Protein AF-A0A5V4TVE6-F1 (afdb_monomer_lite)

Organism: Salmonella enterica (NCBI:txid28901)

pLDDT: mean 80.83, std 14.03, range [31.81, 95.62]

InterPro domains:
  IPR018579 Restriction endonuclease, type II, LlaJI [PF09563] (21-177)

Secondary structure (DSSP, 8-state):
-HHHHHHHTTSS-TT-SS----EEEEETTEEEEE--TTS-HHHHTTS-HHHHHHHHHHHHHHHHHHHHHHHTS----------TTHHHHHHHHHHHHHHHHH-S--EEEEEEEESSSEE-HHHHHHHSPPBP-SSS-B-SS-EEEEEEEESS-HHHHHHHHHHHHHHHHHGGGSSS-HHHHHHHHTTS----S-HHHHH-

Radius of gyration: 26.4 Å; chains: 1; bounding box: 69×41×76 Å

Sequence (200 aa):
DLRAFLTSKGVIVEDDIFIHFVGLVYFKGKPYIFLPRNSDLNKFQQYSIAEKEKIARELMSSIHMYQQSKKNSIDNRDNGEGFIGEENLTLIISLLDDFNLNGLYKRRSKRKIYNAGKINWKKTIHSFQPYPSDNSPLYLEYEGVSKRTEFDSEISKIHAGIIYDISKDLGWLTYSEPAYYESVLNSIGRSELSEEIQIA

Foldseek 3Di:
DVVVVCCVLVQAPPPDPDGPDAAWDQDPLAIDGDHPPPDDVVVVVVDDPLVVLVVNLVSLVVLLVVVVVVVVPDDPPPDPDDRPPPVVSNVLVVLLVCCVVPNFDKDKDKDKDKPDAAFPVVVQPVPFDFDDDDPDTHRPMTIHIDIDIHCQDLSRQVSLVVNLVSCVRCVSSDPDDSVVSVVRSVVRDHHPDDPVVVVD

Structure (mmCIF, N/CA/C/O backbone):
data_AF-A0A5V4TVE6-F1
#
_entry.id   AF-A0A5V4TVE6-F1
#
loop_
_atom_site.group_PDB
_atom_site.id
_atom_site.type_symbol
_atom_site.label_atom_id
_atom_site.label_alt_id
_atom_site.label_comp_id
_atom_site.label_asym_id
_atom_site.label_entity_id
_atom_site.label_seq_id
_atom_site.pdbx_PDB_ins_code
_atom_site.Cartn_x
_atom_site.Cartn_y
_atom_site.Cartn_z
_atom_site.occupancy
_atom_site.B_iso_or_equiv
_atom_site.auth_seq_id
_atom_site.auth_comp_id
_atom_site.auth_asym_id
_atom_site.auth_atom_id
_atom_site.pdbx_PDB_model_num
ATOM 1 N N . ASP A 1 1 ? -28.994 0.803 14.909 1.00 84.44 1 ASP A N 1
ATOM 2 C CA . ASP A 1 1 ? -28.278 0.658 16.184 1.00 84.44 1 ASP A CA 1
ATOM 3 C C . ASP A 1 1 ? -27.126 -0.327 15.982 1.00 84.44 1 ASP A C 1
ATOM 5 O O . ASP A 1 1 ? -27.282 -1.218 15.153 1.00 84.44 1 ASP A O 1
ATOM 9 N N . LEU A 1 2 ? -25.975 -0.132 16.636 1.00 79.88 2 LEU A N 1
ATOM 10 C CA . LEU A 1 2 ? -24.809 -1.018 16.491 1.00 79.88 2 LEU A CA 1
ATOM 11 C C . LEU A 1 2 ? -25.126 -2.413 17.037 1.00 79.88 2 LEU A C 1
ATOM 13 O O . LEU A 1 2 ? -24.798 -3.400 16.389 1.00 79.88 2 LEU A O 1
ATOM 17 N N . ARG A 1 3 ? -25.832 -2.507 18.172 1.00 82.38 3 ARG A N 1
ATOM 18 C CA . ARG A 1 3 ? -26.232 -3.799 18.748 1.00 82.38 3 ARG A CA 1
ATOM 19 C C . ARG A 1 3 ? -27.121 -4.586 17.790 1.00 82.38 3 ARG A C 1
ATOM 21 O O . ARG A 1 3 ? -26.823 -5.739 17.503 1.00 82.38 3 ARG A O 1
ATOM 28 N N . ALA A 1 4 ? -28.154 -3.950 17.236 1.00 83.56 4 ALA A N 1
ATOM 29 C CA . ALA A 1 4 ? -29.029 -4.582 16.246 1.00 83.56 4 ALA A CA 1
ATOM 30 C C . ALA A 1 4 ? -28.263 -5.068 14.999 1.00 83.56 4 ALA A C 1
ATOM 32 O O . ALA A 1 4 ? -28.561 -6.135 14.473 1.00 83.56 4 ALA A O 1
ATOM 33 N N . PHE A 1 5 ? -27.251 -4.316 14.548 1.00 81.62 5 PHE A N 1
ATOM 34 C CA . PHE A 1 5 ? -26.388 -4.729 13.437 1.00 81.62 5 PHE A CA 1
ATOM 35 C C . PHE A 1 5 ? -25.508 -5.934 13.790 1.00 81.62 5 PHE A C 1
ATOM 37 O O . PHE A 1 5 ? -25.387 -6.860 13.000 1.00 81.62 5 PHE A O 1
ATOM 44 N N . LEU A 1 6 ? -24.908 -5.951 14.980 1.00 78.94 6 LEU A N 1
ATOM 45 C CA . LEU A 1 6 ? -24.093 -7.081 15.433 1.00 78.94 6 LEU A CA 1
ATOM 46 C C . LEU A 1 6 ? -24.941 -8.343 15.651 1.00 78.94 6 LEU A C 1
ATOM 48 O O . LEU A 1 6 ? -24.502 -9.439 15.312 1.00 78.94 6 LEU A O 1
ATOM 52 N N . THR A 1 7 ? -26.170 -8.172 16.140 1.00 80.94 7 THR A N 1
ATOM 53 C CA . THR A 1 7 ? -27.143 -9.259 16.335 1.00 80.94 7 THR A CA 1
ATOM 54 C C . THR A 1 7 ? -27.591 -9.835 14.991 1.00 80.94 7 THR A C 1
ATOM 56 O O . THR A 1 7 ? -27.558 -11.045 14.800 1.00 80.94 7 THR A O 1
ATOM 59 N N . SER A 1 8 ? -27.907 -8.986 14.002 1.00 79.00 8 SER A N 1
ATOM 60 C CA . SER A 1 8 ? -28.281 -9.453 12.656 1.00 79.00 8 SER A CA 1
ATOM 61 C C . SER A 1 8 ? -27.140 -10.142 11.903 1.00 79.00 8 SER A C 1
ATOM 63 O O . SER A 1 8 ? -27.379 -10.852 10.930 1.00 79.00 8 SER A O 1
ATOM 65 N N . LYS A 1 9 ? -25.898 -9.934 12.349 1.00 72.62 9 LYS A N 1
ATOM 66 C CA . LYS A 1 9 ? -24.701 -10.611 11.848 1.00 72.62 9 LYS A CA 1
ATOM 67 C C . LYS A 1 9 ? -24.313 -11.849 12.664 1.00 72.62 9 LYS A C 1
ATOM 69 O O . LYS A 1 9 ? -23.305 -12.461 12.336 1.00 72.62 9 LYS A O 1
ATOM 74 N N . GLY A 1 10 ? -25.072 -12.208 13.703 1.00 71.56 10 GLY A N 1
ATOM 75 C CA . GLY A 1 10 ? -24.797 -13.370 14.556 1.00 71.56 10 GLY A CA 1
ATOM 76 C C . GLY A 1 10 ? -23.568 -13.221 15.460 1.00 71.56 10 GLY A C 1
ATOM 77 O O . GLY A 1 10 ? -23.102 -14.203 16.024 1.00 71.56 10 GLY A O 1
ATOM 78 N N . VAL A 1 11 ? -23.027 -12.005 15.605 1.00 71.31 11 VAL A N 1
ATOM 79 C CA . VAL A 1 11 ? -21.832 -11.727 16.430 1.00 71.31 11 VAL A CA 1
ATOM 80 C C . VAL A 1 11 ? -22.178 -11.689 17.922 1.00 71.31 11 VAL A C 1
ATOM 82 O O . VAL A 1 11 ? -21.325 -11.922 18.777 1.00 71.31 11 VAL A O 1
ATOM 85 N N . ILE A 1 12 ? -23.429 -11.349 18.232 1.00 74.38 12 ILE A N 1
ATOM 86 C CA . ILE A 1 12 ? -23.982 -11.267 19.584 1.00 74.38 12 ILE A CA 1
ATOM 87 C C . ILE A 1 12 ? -25.341 -11.971 19.557 1.00 74.38 12 ILE A C 1
ATOM 89 O O . ILE A 1 12 ? -26.117 -11.748 18.626 1.00 74.38 12 ILE A O 1
ATOM 93 N N . VAL A 1 13 ? -25.632 -12.798 20.560 1.00 74.88 13 VAL A N 1
ATOM 94 C CA . VAL A 1 13 ? -26.957 -13.415 20.748 1.00 74.88 13 VAL A CA 1
ATOM 95 C C . VAL A 1 13 ? -27.904 -12.402 21.409 1.00 74.88 13 VAL A C 1
ATOM 97 O O . VAL A 1 13 ? -27.458 -11.567 22.190 1.00 74.88 13 VAL A O 1
ATOM 100 N N . GLU A 1 14 ? -29.211 -12.435 21.119 1.00 67.31 14 GLU A N 1
ATOM 101 C CA . GLU A 1 14 ? -30.176 -11.451 21.661 1.00 67.31 14 GLU A CA 1
ATOM 102 C C . GLU A 1 14 ? -30.126 -11.326 23.199 1.00 67.31 14 GLU A C 1
ATOM 104 O O . GLU A 1 14 ? -30.188 -10.206 23.722 1.00 67.31 14 GLU A O 1
ATOM 109 N N . ASP A 1 15 ? -29.896 -12.448 23.889 1.00 72.38 15 ASP A N 1
ATOM 110 C CA . ASP A 1 15 ? -29.802 -12.550 25.351 1.00 72.38 15 ASP A CA 1
ATOM 111 C C . ASP A 1 15 ? -28.389 -12.318 25.923 1.00 72.38 15 ASP A C 1
ATOM 113 O O . ASP A 1 15 ? -28.211 -12.290 27.145 1.00 72.38 15 ASP A O 1
ATOM 117 N N . ASP A 1 16 ? -27.369 -12.121 25.080 1.00 68.44 16 ASP A N 1
ATOM 118 C CA . ASP A 1 16 ? -26.010 -11.885 25.563 1.00 68.44 16 ASP A CA 1
ATOM 119 C C . ASP A 1 16 ? -25.867 -10.485 26.167 1.00 68.44 16 ASP A C 1
ATOM 121 O O . ASP A 1 16 ? -26.110 -9.449 25.540 1.00 68.44 16 ASP A O 1
ATOM 125 N N . ILE A 1 17 ? -25.373 -10.459 27.404 1.00 67.38 17 ILE A N 1
ATOM 126 C CA . ILE A 1 17 ? -24.962 -9.231 28.095 1.00 67.38 17 ILE A CA 1
ATOM 127 C C . ILE A 1 17 ? -23.549 -8.817 27.645 1.00 67.38 17 ILE A C 1
ATOM 129 O O . ILE A 1 17 ? -23.202 -7.635 27.677 1.00 67.38 17 ILE A O 1
ATOM 133 N N . PHE A 1 18 ? -22.727 -9.778 27.204 1.00 67.75 18 PHE A N 1
ATOM 134 C CA . PHE A 1 18 ? -21.315 -9.573 26.889 1.00 67.75 18 PHE A CA 1
ATOM 135 C C . PHE A 1 18 ? -20.975 -9.991 25.466 1.00 67.75 18 PHE A C 1
ATOM 137 O O . PHE A 1 18 ? -21.333 -11.066 25.004 1.00 67.75 18 PHE A O 1
ATOM 144 N N . ILE A 1 19 ? -20.171 -9.168 24.802 1.00 71.62 19 ILE A N 1
ATOM 145 C CA . ILE A 1 19 ? -19.643 -9.470 23.476 1.00 71.62 19 ILE A CA 1
ATOM 146 C C . ILE A 1 19 ? -18.528 -10.516 23.624 1.00 71.62 19 ILE A C 1
ATOM 148 O O . ILE A 1 19 ? -17.602 -10.356 24.425 1.00 71.62 19 ILE A O 1
ATOM 152 N N . HIS A 1 20 ? -18.640 -11.619 22.886 1.00 72.62 20 HIS A N 1
ATOM 153 C CA . HIS A 1 20 ? -17.630 -12.686 22.829 1.00 72.62 20 HIS A CA 1
ATOM 154 C C . HIS A 1 20 ? -16.631 -12.508 21.674 1.00 72.62 20 HIS A C 1
ATOM 156 O O . HIS A 1 20 ? -15.614 -13.196 21.617 1.00 72.62 20 HIS A O 1
ATOM 162 N N . PHE A 1 21 ? -16.908 -11.567 20.777 1.00 77.50 21 PHE A N 1
ATOM 163 C CA . PHE A 1 21 ? -16.093 -11.241 19.618 1.00 77.50 21 PHE A CA 1
ATOM 164 C C . PHE A 1 21 ? -14.927 -10.304 19.967 1.00 77.50 21 PHE A C 1
ATOM 166 O O . PHE A 1 21 ? -15.091 -9.342 20.718 1.00 77.50 21 PHE A O 1
ATOM 173 N N . VAL A 1 22 ? -13.765 -10.567 19.368 1.00 80.25 22 VAL A N 1
ATOM 174 C CA . VAL A 1 22 ? -12.570 -9.715 19.417 1.00 80.25 22 VAL A CA 1
ATOM 175 C C . VAL A 1 22 ? -12.164 -9.413 17.980 1.00 80.25 22 VAL A C 1
ATOM 177 O O . VAL A 1 22 ? -11.990 -10.334 17.187 1.00 80.25 22 VAL A O 1
ATOM 180 N N . GLY A 1 23 ? -12.004 -8.137 17.641 1.00 80.38 23 GLY A N 1
ATOM 181 C CA . GLY A 1 23 ? -11.691 -7.722 16.275 1.00 80.38 23 GLY A CA 1
ATOM 182 C C . GLY A 1 23 ? -12.266 -6.359 15.920 1.00 80.38 23 GLY A C 1
ATOM 183 O O . GLY A 1 23 ? -12.552 -5.544 16.798 1.00 80.38 23 GLY A O 1
ATOM 184 N N . LEU A 1 24 ? -12.436 -6.115 14.622 1.00 80.88 24 LEU A N 1
ATOM 185 C CA . LEU A 1 24 ? -12.902 -4.843 14.079 1.00 80.88 24 LEU A CA 1
ATOM 186 C C . LEU A 1 24 ? -14.238 -5.006 13.358 1.00 80.88 24 LEU A C 1
ATOM 188 O O . LEU A 1 24 ? -14.433 -5.935 12.578 1.00 80.88 24 LEU A O 1
ATOM 192 N N . VAL A 1 25 ? -15.140 -4.056 13.585 1.00 80.12 25 VAL A N 1
ATOM 193 C CA . VAL A 1 25 ? -16.411 -3.931 12.872 1.00 80.12 25 VAL A CA 1
ATOM 194 C C . VAL A 1 25 ? -16.515 -2.533 12.293 1.00 80.12 25 VAL A C 1
ATOM 196 O O . VAL A 1 25 ? -16.436 -1.545 13.019 1.00 80.12 25 VAL A O 1
ATOM 199 N N . TYR A 1 26 ? -16.740 -2.441 10.987 1.00 77.19 26 TYR A N 1
ATOM 200 C CA . TYR A 1 26 ? -16.994 -1.169 10.327 1.00 77.19 26 TYR A CA 1
ATOM 201 C C . TYR A 1 26 ? -18.502 -0.919 10.245 1.00 77.19 26 TYR A C 1
ATOM 203 O O . TYR A 1 26 ? -19.238 -1.689 9.627 1.00 77.19 26 TYR A O 1
ATOM 211 N N . PHE A 1 27 ? -18.988 0.142 10.891 1.00 79.19 27 PHE A N 1
ATOM 212 C CA . PHE A 1 27 ? -20.416 0.457 10.941 1.00 79.19 27 PHE A CA 1
ATOM 213 C C . PHE A 1 27 ? -20.651 1.962 10.815 1.00 79.19 27 PHE A C 1
ATOM 215 O O . PHE A 1 27 ? -20.085 2.755 11.562 1.00 79.19 27 PHE A O 1
ATOM 222 N N . LYS A 1 28 ? -21.516 2.364 9.871 1.00 79.75 28 LYS A N 1
ATOM 223 C CA . LYS A 1 28 ? -21.871 3.773 9.602 1.00 79.75 28 LYS A CA 1
ATOM 224 C C . LYS A 1 28 ? -20.656 4.705 9.436 1.00 79.75 28 LYS A C 1
ATOM 226 O O . LYS A 1 28 ? -20.637 5.802 9.992 1.00 79.75 28 LYS A O 1
ATOM 231 N N . GLY A 1 29 ? -19.648 4.261 8.685 1.00 73.75 29 GLY A N 1
ATOM 232 C CA . GLY A 1 29 ? -18.452 5.063 8.409 1.00 73.75 29 GLY A CA 1
ATOM 233 C C . GLY A 1 29 ? -17.488 5.181 9.592 1.00 73.75 29 GLY A C 1
ATOM 234 O O . GLY A 1 29 ? -16.702 6.121 9.647 1.00 73.75 29 GLY A O 1
ATOM 235 N N . LYS A 1 30 ? -17.602 4.300 10.596 1.00 79.75 30 LYS A N 1
ATOM 236 C CA . LYS A 1 30 ? -16.735 4.305 11.777 1.00 79.75 30 LYS A CA 1
ATOM 237 C C . LYS A 1 30 ? -16.230 2.898 12.096 1.00 79.75 30 LYS A C 1
ATOM 239 O O . LYS A 1 30 ? -17.041 1.965 12.131 1.00 79.75 30 LYS A O 1
ATOM 244 N N . PRO A 1 31 ? -14.926 2.737 12.370 1.00 80.00 31 PRO A N 1
ATOM 245 C CA . PRO A 1 31 ? -14.387 1.492 12.888 1.00 80.00 31 PRO A CA 1
ATOM 246 C C . PRO A 1 31 ? -14.691 1.362 14.388 1.00 80.00 31 PRO A C 1
ATOM 248 O O . PRO A 1 31 ? -14.450 2.278 15.174 1.00 80.00 31 PRO A O 1
ATOM 251 N N . TYR A 1 32 ? -15.203 0.203 14.785 1.00 84.31 32 TYR A N 1
ATOM 252 C CA . TYR A 1 32 ? -15.405 -0.212 16.170 1.00 84.31 32 TYR A CA 1
ATOM 253 C C . TYR A 1 32 ? -14.475 -1.377 16.472 1.00 84.31 32 TYR A C 1
ATOM 255 O O . TYR A 1 32 ? -14.464 -2.359 15.732 1.00 84.31 32 TYR A O 1
ATOM 263 N N . ILE A 1 33 ? -13.711 -1.278 17.557 1.00 84.50 33 ILE A N 1
ATOM 264 C CA . ILE A 1 33 ? -12.758 -2.315 17.955 1.00 84.50 33 ILE A CA 1
ATOM 265 C C . ILE A 1 33 ? -13.205 -2.947 19.254 1.00 84.50 33 ILE A C 1
ATOM 267 O O . ILE A 1 33 ? -13.466 -2.259 20.242 1.00 84.50 33 ILE A O 1
ATOM 271 N N . PHE A 1 34 ? -13.244 -4.270 19.240 1.00 85.44 34 PHE A N 1
ATOM 272 C CA . PHE A 1 34 ? -13.581 -5.101 20.376 1.00 85.44 34 PHE A CA 1
ATOM 273 C C . PHE A 1 34 ? -12.304 -5.754 20.880 1.00 85.44 34 PHE A C 1
ATOM 275 O O . PHE A 1 34 ? -11.664 -6.531 20.174 1.00 85.44 34 PHE A O 1
ATOM 282 N N . LEU A 1 35 ? -11.916 -5.375 22.092 1.00 85.94 35 LEU A N 1
ATOM 283 C CA . LEU A 1 35 ? -10.709 -5.852 22.749 1.00 85.94 35 LEU A CA 1
ATOM 284 C C . LEU A 1 35 ? -10.980 -7.172 23.496 1.00 85.94 35 LEU A C 1
ATOM 286 O O . LEU A 1 35 ? -12.127 -7.451 23.855 1.00 85.94 35 LEU A O 1
ATOM 290 N N . PRO A 1 36 ? -9.938 -7.970 23.787 1.00 85.69 36 PRO A N 1
ATOM 291 C CA . PRO A 1 36 ? -10.057 -9.125 24.671 1.00 85.69 36 PRO A CA 1
ATOM 292 C C . PRO A 1 36 ? -10.677 -8.769 26.031 1.00 85.69 36 PRO A C 1
ATOM 294 O O . PRO A 1 36 ? -10.449 -7.693 26.576 1.00 85.69 36 PRO A O 1
ATOM 297 N N . ARG A 1 37 ? -11.413 -9.707 26.638 1.00 80.62 37 ARG A N 1
ATOM 298 C CA . ARG A 1 37 ? -12.155 -9.479 27.900 1.00 80.62 37 ARG A CA 1
ATOM 299 C C . ARG A 1 37 ? -11.315 -8.957 29.061 1.00 80.62 37 ARG A C 1
ATOM 301 O O . ARG A 1 37 ? -11.813 -8.190 29.873 1.00 80.62 37 ARG A O 1
ATOM 308 N N . ASN A 1 38 ? -10.055 -9.375 29.132 1.00 82.88 38 ASN A N 1
ATOM 309 C CA . ASN A 1 38 ? -9.142 -8.975 30.202 1.00 82.88 38 ASN A CA 1
ATOM 310 C C . ASN A 1 38 ? -8.443 -7.632 29.922 1.00 82.88 38 ASN A C 1
ATOM 312 O O . ASN A 1 38 ? -7.501 -7.273 30.627 1.00 82.88 38 ASN A O 1
ATOM 316 N N . SER A 1 39 ? -8.863 -6.890 28.894 1.00 83.56 39 SER A N 1
ATOM 317 C CA . SER A 1 39 ? -8.375 -5.538 28.633 1.00 83.56 39 SER A CA 1
ATOM 318 C C . SER A 1 39 ? -8.914 -4.554 29.676 1.00 83.56 39 SER A C 1
ATOM 320 O O . SER A 1 39 ? -10.115 -4.456 29.914 1.00 83.56 39 SER A O 1
ATOM 322 N N . ASP A 1 40 ? -8.012 -3.797 30.299 1.00 81.31 40 ASP A N 1
ATOM 323 C CA . ASP A 1 40 ? -8.336 -2.868 31.385 1.00 81.31 40 ASP A CA 1
ATOM 324 C C . ASP A 1 40 ? -8.949 -1.560 30.860 1.00 81.31 40 ASP A C 1
ATOM 326 O O . ASP A 1 40 ? -8.250 -0.565 30.658 1.00 81.31 40 ASP A O 1
ATOM 330 N N . LEU A 1 41 ? -10.268 -1.564 30.634 1.00 74.25 41 LEU A N 1
ATOM 331 C CA . LEU A 1 41 ? -11.053 -0.434 30.103 1.00 74.25 41 LEU A CA 1
ATOM 332 C C . LEU A 1 41 ? -10.862 0.883 30.874 1.00 74.25 41 LEU A C 1
ATOM 334 O O . LEU A 1 41 ? -10.948 1.957 30.273 1.00 74.25 41 LEU A O 1
ATOM 338 N N . ASN A 1 42 ? -10.551 0.819 32.171 1.00 78.38 42 ASN A N 1
ATOM 339 C CA . ASN A 1 42 ? -10.344 2.010 32.996 1.00 78.38 42 ASN A CA 1
ATOM 340 C C . ASN A 1 42 ? -9.054 2.748 32.613 1.00 78.38 42 ASN A C 1
ATOM 342 O O . ASN A 1 42 ? -9.010 3.978 32.649 1.00 78.38 42 ASN A O 1
ATOM 346 N N . LYS A 1 43 ? -8.022 2.020 32.168 1.00 79.62 43 LYS A N 1
ATOM 347 C CA . LYS A 1 43 ? -6.801 2.623 31.612 1.00 79.62 43 LYS A CA 1
ATOM 348 C C . LYS A 1 43 ? -7.044 3.235 30.234 1.00 79.62 43 LYS A C 1
ATOM 350 O O . LYS A 1 43 ? -6.525 4.308 29.946 1.00 79.62 43 LYS A O 1
ATOM 355 N N . PHE A 1 44 ? -7.897 2.623 29.409 1.00 77.69 44 PHE A N 1
ATOM 356 C CA . PHE A 1 44 ? -8.185 3.128 28.059 1.00 77.69 44 PHE A CA 1
ATOM 357 C C . PHE A 1 44 ? -8.852 4.502 28.050 1.00 77.69 44 PHE A C 1
ATOM 359 O O . PHE A 1 44 ? -8.638 5.272 27.117 1.00 77.69 44 PHE A O 1
ATOM 366 N N . GLN A 1 45 ? -9.645 4.848 29.065 1.00 78.56 45 GLN A N 1
ATOM 367 C CA . GLN A 1 45 ? -10.241 6.187 29.146 1.00 78.56 45 GLN A CA 1
ATOM 368 C C . GLN A 1 45 ? -9.181 7.287 29.289 1.00 78.56 45 GLN A C 1
ATOM 370 O O . GLN A 1 45 ? -9.389 8.388 28.787 1.00 78.56 45 GLN A O 1
ATOM 375 N N . GLN A 1 46 ? -8.036 6.967 29.894 1.00 84.12 46 GLN A N 1
ATOM 376 C CA . GLN A 1 46 ? -6.924 7.892 30.129 1.00 84.12 46 GLN A CA 1
ATOM 377 C C . GLN A 1 46 ? -5.943 7.964 28.949 1.00 84.12 46 GLN A C 1
ATOM 379 O O . GLN 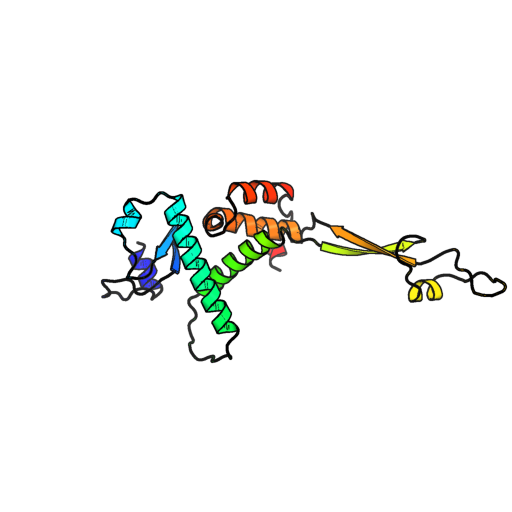A 1 46 ? -5.141 8.890 28.879 1.00 84.12 46 GLN A O 1
ATOM 384 N N . TYR A 1 47 ? -6.011 7.013 28.013 1.00 86.19 47 TYR A N 1
ATOM 385 C CA . TYR A 1 47 ? -5.122 6.962 26.856 1.00 86.19 47 TYR A CA 1
ATOM 386 C C . TYR A 1 47 ? -5.449 8.025 25.809 1.00 86.19 47 TYR A C 1
ATOM 388 O O . TYR A 1 47 ? -6.615 8.274 25.458 1.00 86.19 47 TYR A O 1
ATOM 396 N N . SER A 1 48 ? -4.380 8.589 25.254 1.00 88.00 48 SER A N 1
ATOM 397 C CA . SER A 1 48 ? -4.406 9.408 24.050 1.00 88.00 48 SER A CA 1
ATOM 398 C C . SER A 1 48 ? -4.943 8.617 22.852 1.00 88.00 48 SER A C 1
ATOM 400 O O . SER A 1 48 ? -5.020 7.385 22.860 1.00 88.00 48 SER A O 1
ATOM 402 N N . ILE A 1 49 ? -5.323 9.331 21.790 1.00 85.19 49 ILE A N 1
ATOM 403 C CA . ILE A 1 49 ? -5.790 8.692 20.554 1.00 85.19 49 ILE A CA 1
ATOM 404 C C . ILE A 1 49 ? -4.711 7.778 19.954 1.00 85.19 49 ILE A C 1
ATOM 406 O O . ILE A 1 49 ? -5.001 6.637 19.614 1.00 85.19 49 ILE A O 1
ATOM 410 N N . ALA A 1 50 ? -3.452 8.225 19.949 1.00 84.19 50 ALA A N 1
ATOM 411 C CA . ALA A 1 50 ? -2.329 7.481 19.388 1.00 84.19 50 ALA A CA 1
ATOM 412 C C . ALA A 1 50 ? -2.065 6.159 20.130 1.00 84.19 50 ALA A C 1
ATOM 414 O O . ALA A 1 50 ? -1.736 5.150 19.508 1.00 84.19 50 ALA A O 1
ATOM 415 N N . GLU A 1 51 ? -2.237 6.137 21.454 1.00 87.81 51 GLU A N 1
ATOM 416 C CA . GLU A 1 51 ? -2.112 4.915 22.258 1.00 87.81 51 GLU A CA 1
ATOM 417 C C . GLU A 1 51 ? -3.250 3.931 21.977 1.00 87.81 51 GLU A C 1
ATOM 419 O O . GLU A 1 51 ? -3.010 2.732 21.837 1.00 87.81 51 GLU A O 1
ATOM 424 N N . LYS A 1 52 ? -4.485 4.428 21.837 1.00 87.31 52 LYS A N 1
ATOM 425 C CA . LYS A 1 52 ? -5.643 3.599 21.465 1.00 87.31 52 LYS A CA 1
ATOM 426 C C . LYS A 1 52 ? -5.456 2.976 20.087 1.00 87.31 52 LYS A C 1
ATOM 428 O O . LYS A 1 52 ? -5.664 1.776 19.927 1.00 87.31 52 LYS A O 1
ATOM 433 N N . GLU A 1 53 ? -5.017 3.772 19.117 1.00 87.06 53 GLU A N 1
ATOM 434 C CA . GLU A 1 53 ? -4.691 3.291 17.777 1.00 87.06 53 GLU A CA 1
ATOM 435 C C . GLU A 1 53 ? -3.540 2.285 17.806 1.00 87.06 53 GLU A C 1
ATOM 437 O O . GLU A 1 53 ? -3.609 1.259 17.143 1.00 87.06 53 GLU A O 1
ATOM 442 N N . LYS A 1 54 ? -2.500 2.511 18.615 1.00 87.56 54 LYS A N 1
ATOM 443 C CA . LYS A 1 54 ? -1.401 1.548 18.764 1.00 87.56 54 LYS A CA 1
ATOM 444 C C . LYS A 1 54 ? -1.899 0.189 19.256 1.00 87.56 54 LYS A C 1
ATOM 446 O O . LYS A 1 54 ? -1.553 -0.828 18.664 1.00 87.56 54 LYS A O 1
ATOM 451 N N . ILE A 1 55 ? -2.736 0.167 20.290 1.00 89.00 55 ILE A N 1
ATOM 452 C CA . ILE A 1 55 ? -3.285 -1.084 20.837 1.00 89.00 55 ILE A CA 1
ATOM 453 C C . ILE A 1 55 ? -4.172 -1.784 19.806 1.00 89.00 55 ILE A C 1
ATOM 455 O O . ILE A 1 55 ? -4.111 -3.000 19.637 1.00 89.00 55 ILE A O 1
ATOM 459 N N . ALA A 1 56 ? -4.975 -1.011 19.083 1.00 87.69 56 ALA A N 1
ATOM 460 C CA . ALA A 1 56 ? -5.775 -1.510 17.979 1.00 87.69 56 ALA A CA 1
ATOM 461 C C . ALA A 1 56 ? -4.926 -2.163 16.878 1.00 87.69 56 ALA A C 1
ATOM 463 O O . ALA A 1 56 ? -5.249 -3.264 16.433 1.00 87.69 56 ALA A O 1
ATOM 464 N N . ARG A 1 57 ? -3.823 -1.521 16.474 1.00 86.88 57 ARG A N 1
ATOM 465 C CA . ARG A 1 57 ? -2.864 -2.075 15.507 1.00 86.88 57 ARG A CA 1
ATOM 466 C C . ARG A 1 57 ? -2.266 -3.386 15.987 1.00 86.88 57 ARG A C 1
ATOM 468 O O . ARG A 1 57 ? -2.252 -4.360 15.244 1.00 86.88 57 ARG A O 1
ATOM 475 N N . GLU A 1 58 ? -1.804 -3.425 17.232 1.00 87.69 58 GLU A N 1
ATOM 476 C CA . GLU A 1 58 ? -1.214 -4.626 17.832 1.00 87.69 58 GLU A CA 1
ATOM 477 C C . GLU A 1 58 ? -2.224 -5.780 17.900 1.00 87.69 58 GLU A C 1
ATOM 479 O O . GLU A 1 58 ? -1.884 -6.922 17.578 1.00 87.69 58 GLU A O 1
ATOM 484 N N . LEU A 1 59 ? -3.483 -5.486 18.242 1.00 88.06 59 LEU A N 1
ATOM 485 C CA . LEU A 1 59 ? -4.560 -6.472 18.219 1.00 88.06 59 LEU A CA 1
ATOM 486 C C . LEU A 1 59 ? -4.791 -7.007 16.803 1.00 88.06 59 LEU A C 1
ATOM 488 O O . LEU A 1 59 ? -4.812 -8.221 16.602 1.00 88.06 59 LEU A O 1
ATOM 492 N N . MET A 1 60 ? -4.947 -6.115 15.823 1.00 84.62 60 MET A N 1
ATOM 493 C CA . MET A 1 60 ? -5.211 -6.503 14.439 1.00 84.62 60 MET A CA 1
ATOM 494 C C . MET A 1 60 ? -4.053 -7.289 13.823 1.00 84.62 60 MET A C 1
ATOM 496 O O . MET A 1 60 ? -4.289 -8.301 13.166 1.00 84.62 60 MET A O 1
ATOM 500 N N . SER A 1 61 ? -2.812 -6.885 14.099 1.00 83.44 61 SER A N 1
ATOM 501 C CA . SER A 1 61 ? -1.604 -7.607 13.689 1.00 83.44 61 SER A CA 1
ATOM 502 C C . SER A 1 61 ? -1.550 -9.007 14.306 1.00 83.44 61 SER A C 1
ATOM 504 O O . SER A 1 61 ? -1.281 -9.985 13.610 1.00 83.44 61 SER A O 1
ATOM 506 N N . SER A 1 62 ? -1.904 -9.131 15.590 1.00 85.00 62 SER A N 1
ATOM 507 C CA . SER A 1 62 ? -1.981 -10.430 16.265 1.00 85.00 62 SER A CA 1
ATOM 508 C C . SER A 1 62 ? -3.023 -11.335 15.604 1.00 85.00 62 SER A C 1
ATOM 510 O O . SER A 1 62 ? -2.704 -12.467 15.243 1.00 85.00 62 SER A O 1
ATOM 512 N N . ILE A 1 63 ? -4.246 -10.835 15.384 1.00 81.81 63 ILE A N 1
ATOM 513 C CA . ILE A 1 63 ? -5.318 -11.577 14.696 1.00 81.81 63 ILE A CA 1
ATOM 514 C C . ILE A 1 63 ? -4.844 -12.031 13.310 1.00 81.81 63 ILE A C 1
ATOM 516 O O . ILE A 1 63 ? -4.964 -13.210 12.975 1.00 81.81 63 ILE A O 1
ATOM 520 N N . HIS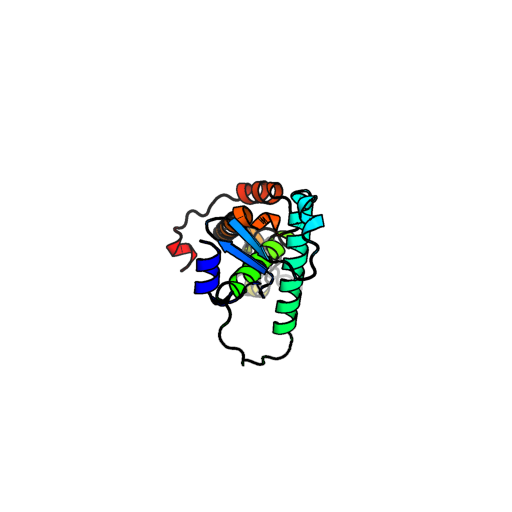 A 1 64 ? -4.247 -11.123 12.536 1.00 79.62 64 HIS A N 1
ATOM 521 C CA . HIS A 1 64 ? -3.721 -11.407 11.205 1.00 79.62 64 HIS A CA 1
ATOM 522 C C . HIS A 1 64 ? -2.654 -12.514 11.224 1.00 79.62 64 HIS A C 1
ATOM 524 O O . HIS A 1 64 ? -2.726 -13.461 10.438 1.00 79.62 64 HIS A O 1
ATOM 530 N N . MET A 1 65 ? -1.706 -12.453 12.163 1.00 81.06 65 MET A N 1
ATOM 531 C CA . MET A 1 65 ? -0.650 -13.456 12.332 1.00 81.06 65 MET A CA 1
ATOM 532 C C . MET A 1 65 ? -1.217 -14.852 12.644 1.00 81.06 65 MET A C 1
ATOM 534 O O . MET A 1 65 ? -0.789 -15.840 12.042 1.00 81.06 65 MET A O 1
ATOM 538 N N . TYR A 1 66 ? -2.201 -14.950 13.546 1.00 77.81 66 TYR A N 1
ATOM 539 C CA . TYR A 1 66 ? -2.843 -16.229 13.886 1.00 77.81 66 TYR A CA 1
ATOM 540 C C . TYR A 1 66 ? -3.712 -16.784 12.747 1.00 77.81 66 TYR A C 1
ATOM 542 O O . TYR A 1 66 ? -3.790 -17.999 12.558 1.00 77.81 66 TYR A O 1
ATOM 550 N N . GLN A 1 67 ? -4.348 -15.922 11.953 1.00 72.94 67 GLN A N 1
ATOM 551 C CA . GLN A 1 67 ? -5.101 -16.350 10.771 1.00 72.94 67 GLN A CA 1
ATOM 552 C C . GLN A 1 67 ? -4.178 -16.905 9.678 1.00 72.94 67 GLN A C 1
ATOM 554 O O . GLN A 1 67 ? -4.480 -17.940 9.078 1.00 72.94 67 GLN A O 1
ATOM 559 N N . GLN A 1 68 ? -3.035 -16.257 9.433 1.00 69.12 68 GLN A N 1
ATOM 560 C CA . GLN A 1 68 ? -2.046 -16.745 8.470 1.00 69.12 68 GLN A CA 1
ATOM 561 C C . GLN A 1 68 ? -1.434 -18.086 8.895 1.00 69.12 68 GLN A C 1
ATOM 563 O O . GLN A 1 68 ? -1.291 -18.986 8.067 1.00 69.12 68 GLN A O 1
ATOM 568 N N . SER A 1 69 ? -1.112 -18.261 10.180 1.00 64.31 69 SER A N 1
ATOM 569 C CA . SER A 1 69 ? -0.551 -19.525 10.674 1.00 64.31 69 SER A CA 1
ATOM 570 C C . SER A 1 69 ? -1.539 -20.689 10.554 1.00 64.31 69 SER A C 1
ATOM 572 O O . SER A 1 69 ? -1.130 -21.793 10.195 1.00 64.31 69 SER A O 1
ATOM 574 N N . LYS A 1 70 ? -2.843 -20.437 10.745 1.00 60.84 70 LYS A N 1
ATOM 575 C CA . LYS A 1 70 ? -3.905 -21.431 10.528 1.00 60.84 70 LYS A CA 1
ATOM 576 C C . LYS A 1 70 ? -4.039 -21.831 9.054 1.00 60.84 70 LYS A C 1
ATOM 578 O O . LYS A 1 70 ? -4.176 -23.014 8.777 1.00 60.84 70 LYS A O 1
ATOM 583 N N . LYS A 1 71 ? -3.918 -20.890 8.105 1.00 56.19 71 LYS A N 1
ATOM 584 C CA . LYS A 1 71 ? -3.875 -21.207 6.658 1.00 56.19 71 LYS A CA 1
ATOM 585 C C . LYS A 1 71 ? -2.659 -22.061 6.268 1.00 56.19 71 LYS A C 1
ATOM 587 O O . LYS A 1 71 ? -2.758 -22.877 5.360 1.00 56.19 71 LYS A O 1
ATOM 592 N N . ASN A 1 72 ? -1.535 -21.909 6.971 1.00 50.38 72 ASN A N 1
ATOM 593 C CA . ASN A 1 72 ? -0.308 -22.682 6.736 1.00 50.38 72 ASN A CA 1
ATOM 594 C C . ASN A 1 72 ? -0.297 -24.061 7.434 1.00 50.38 72 ASN A C 1
ATOM 596 O O . ASN A 1 72 ? 0.614 -24.858 7.217 1.00 50.38 72 ASN A O 1
ATOM 600 N N . SER A 1 73 ? -1.304 -24.353 8.260 1.00 39.50 73 SER A N 1
ATOM 601 C CA . SER A 1 73 ? -1.463 -25.586 9.029 1.00 39.50 73 SER A CA 1
ATOM 602 C C . SER A 1 73 ? -2.649 -26.381 8.475 1.00 39.50 73 SER A C 1
ATOM 604 O O . SER A 1 73 ? -3.769 -26.151 8.905 1.00 39.50 73 SER A O 1
ATOM 606 N N . ILE A 1 74 ? -2.383 -27.299 7.538 1.00 39.50 74 ILE A N 1
ATOM 607 C CA . ILE A 1 74 ? -3.226 -28.437 7.099 1.00 39.50 74 ILE A CA 1
ATOM 608 C C . ILE A 1 74 ? -4.749 -28.169 7.099 1.00 39.50 74 ILE A C 1
ATOM 610 O O . ILE A 1 74 ? -5.414 -28.169 8.131 1.00 39.50 74 ILE A O 1
ATOM 614 N N . ASP A 1 75 ? -5.280 -28.023 5.884 1.00 42.81 75 ASP A N 1
ATOM 615 C CA . ASP A 1 75 ? -6.668 -27.752 5.490 1.00 42.81 75 ASP A CA 1
ATOM 616 C C . ASP A 1 75 ? -7.700 -28.718 6.133 1.00 42.81 75 ASP A C 1
ATOM 618 O O . ASP A 1 75 ? -8.148 -29.681 5.514 1.00 42.81 75 ASP A O 1
ATOM 622 N N . ASN A 1 76 ? -8.103 -28.463 7.383 1.00 31.81 76 ASN A N 1
ATOM 623 C CA . ASN A 1 76 ? -9.323 -29.022 7.971 1.00 31.81 76 ASN A CA 1
ATOM 624 C C . ASN A 1 76 ? -10.498 -28.108 7.607 1.00 31.81 76 ASN A C 1
ATOM 626 O O . ASN A 1 76 ? -10.878 -27.202 8.354 1.00 31.81 76 ASN A O 1
ATOM 630 N N . ARG A 1 77 ? -11.043 -28.356 6.413 1.00 36.19 77 ARG A N 1
ATOM 631 C CA . ARG A 1 77 ? -12.246 -27.734 5.845 1.00 36.19 77 ARG A CA 1
ATOM 632 C C . ARG A 1 77 ? -13.521 -28.187 6.557 1.00 36.19 77 ARG A C 1
ATOM 634 O O . ARG A 1 77 ? -14.376 -28.792 5.920 1.00 36.19 77 ARG A O 1
ATOM 641 N N . ASP A 1 78 ? -13.649 -27.926 7.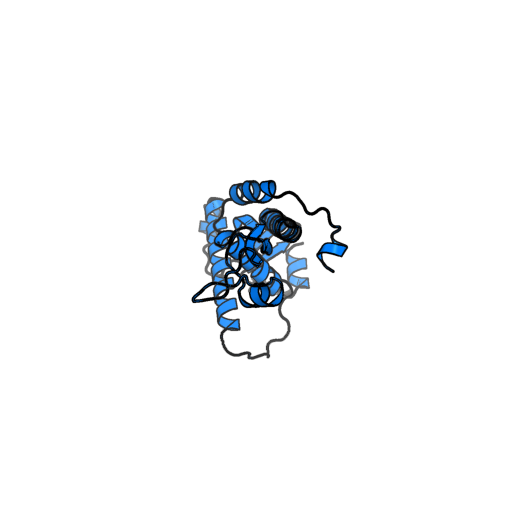854 1.00 33.81 78 ASP A N 1
ATOM 642 C CA . ASP A 1 78 ? -14.863 -28.343 8.568 1.00 33.81 78 ASP A CA 1
ATOM 643 C C . ASP A 1 78 ? -15.433 -27.329 9.557 1.00 33.81 78 ASP A C 1
ATOM 645 O O . ASP A 1 78 ? -16.172 -27.697 10.454 1.00 33.81 78 ASP A O 1
ATOM 649 N N . ASN A 1 79 ? -15.170 -26.036 9.351 1.00 33.16 79 ASN A N 1
ATOM 650 C CA . ASN A 1 79 ? -16.027 -24.989 9.909 1.00 33.16 79 ASN A CA 1
ATOM 651 C C . ASN A 1 79 ? -16.491 -24.088 8.765 1.00 33.16 79 ASN A C 1
ATOM 653 O O . ASN A 1 79 ? -15.838 -23.104 8.415 1.00 33.16 79 ASN A O 1
ATOM 657 N N . GLY A 1 80 ? -17.599 -24.500 8.147 1.00 37.06 80 GLY A N 1
ATOM 658 C CA . GLY A 1 80 ? -18.395 -23.654 7.272 1.00 37.06 80 GLY A CA 1
ATOM 659 C C . GLY A 1 80 ? -18.915 -22.422 8.015 1.00 37.06 80 GLY A C 1
ATOM 660 O O . GLY A 1 80 ? -19.055 -22.433 9.234 1.00 37.06 80 GLY A O 1
ATOM 661 N N . GLU A 1 81 ? -19.192 -21.383 7.229 1.00 33.38 81 GLU A N 1
ATOM 662 C CA . GLU A 1 81 ? -19.600 -20.033 7.643 1.00 33.38 81 GLU A CA 1
ATOM 663 C C . GLU A 1 81 ? -18.462 -19.149 8.170 1.00 33.38 81 GLU A C 1
ATOM 665 O O . GLU A 1 81 ? -18.457 -18.649 9.292 1.00 33.38 81 GLU A O 1
ATOM 670 N N . GLY A 1 82 ? -17.501 -18.887 7.279 1.00 35.53 82 GLY A N 1
ATOM 671 C CA . GLY A 1 82 ? -16.630 -17.725 7.396 1.00 35.53 82 GLY A CA 1
ATOM 672 C C . GLY A 1 82 ? -17.467 -16.446 7.377 1.00 35.53 82 GLY A C 1
ATOM 673 O O . GLY A 1 82 ? -18.184 -16.156 6.416 1.00 35.53 82 GLY A O 1
ATOM 674 N N . PHE A 1 83 ? -17.384 -15.682 8.460 1.00 40.47 83 PHE A N 1
ATOM 675 C CA . PHE A 1 83 ? -17.947 -14.348 8.564 1.00 40.47 83 PHE A CA 1
ATOM 676 C C . PHE A 1 83 ? -17.443 -13.509 7.379 1.00 40.47 83 PHE A C 1
ATOM 678 O O . PHE A 1 83 ? -16.244 -13.292 7.236 1.00 40.47 83 PHE A O 1
ATOM 685 N N . ILE A 1 84 ? -18.347 -13.005 6.532 1.00 37.34 84 ILE A N 1
ATOM 686 C CA . ILE A 1 84 ? -18.030 -12.251 5.293 1.00 37.34 84 ILE A CA 1
ATOM 687 C C . ILE A 1 84 ? -17.170 -10.982 5.574 1.00 37.34 84 ILE A C 1
ATOM 689 O O . ILE A 1 84 ? -16.638 -10.351 4.663 1.00 37.34 84 ILE A O 1
ATOM 693 N N . GLY A 1 85 ? -16.983 -10.603 6.845 1.00 50.81 85 GLY A N 1
ATOM 694 C CA . GLY A 1 85 ? -16.053 -9.554 7.280 1.00 50.81 85 GLY A CA 1
ATOM 695 C C . GLY A 1 85 ? -14.608 -9.994 7.577 1.00 50.81 85 GLY A C 1
ATOM 696 O O . GLY A 1 85 ? -13.726 -9.140 7.563 1.00 50.81 85 GLY A O 1
ATOM 697 N N . GLU A 1 86 ? -14.334 -11.278 7.834 1.00 56.28 86 GLU A N 1
ATOM 698 C CA . GLU A 1 86 ? -12.996 -11.756 8.228 1.00 56.28 86 GLU A CA 1
ATOM 699 C C . GLU A 1 86 ? -12.011 -11.748 7.056 1.00 56.28 86 GLU A C 1
ATOM 701 O O . GLU A 1 86 ? -10.923 -11.188 7.176 1.00 56.28 86 GLU A O 1
ATOM 706 N N . GLU A 1 87 ? -12.408 -12.291 5.902 1.00 60.12 87 GLU A N 1
ATOM 707 C CA . GLU A 1 87 ? -11.542 -12.362 4.715 1.00 60.12 87 GLU A CA 1
ATOM 708 C C . GLU A 1 87 ? -11.192 -10.973 4.167 1.00 60.12 87 GLU A C 1
ATOM 710 O O . GLU A 1 87 ? -10.049 -10.720 3.780 1.00 60.12 87 GLU A O 1
ATOM 715 N N . ASN A 1 88 ? -12.154 -10.048 4.209 1.00 69.38 88 ASN A N 1
ATOM 716 C CA . ASN A 1 88 ? -11.971 -8.673 3.750 1.00 69.38 88 ASN A CA 1
ATOM 717 C C . ASN A 1 88 ? -10.974 -7.903 4.619 1.00 69.38 88 ASN A C 1
ATOM 719 O O . ASN A 1 88 ? -10.158 -7.147 4.099 1.00 69.38 88 ASN A O 1
ATOM 723 N N . LEU A 1 89 ? -10.998 -8.108 5.936 1.00 72.69 89 LEU A N 1
ATOM 724 C CA . LEU A 1 89 ? -10.094 -7.418 6.852 1.00 72.69 89 LEU A CA 1
ATOM 725 C C . LEU A 1 89 ? -8.658 -7.933 6.737 1.00 72.69 89 LEU A C 1
ATOM 727 O O . LEU A 1 89 ? -7.723 -7.134 6.696 1.00 72.69 89 LEU A O 1
ATOM 731 N N . THR A 1 90 ? -8.477 -9.254 6.628 1.00 76.88 90 THR A N 1
ATOM 732 C CA . THR A 1 90 ? -7.166 -9.856 6.350 1.00 76.88 90 THR A CA 1
ATOM 733 C C . THR A 1 90 ? -6.597 -9.323 5.035 1.00 76.88 90 THR A C 1
ATOM 735 O O . THR A 1 90 ? -5.415 -8.986 4.980 1.00 76.88 90 THR A O 1
ATOM 738 N N . LEU A 1 91 ? -7.433 -9.221 3.994 1.00 83.06 91 LEU A N 1
ATOM 739 C CA . LEU A 1 91 ? -7.035 -8.685 2.695 1.00 83.06 91 LEU A CA 1
ATOM 740 C C . LEU A 1 91 ? -6.626 -7.212 2.799 1.00 83.06 91 LEU A C 1
ATOM 742 O O . LEU A 1 91 ? -5.544 -6.856 2.342 1.00 83.06 91 LEU A O 1
ATOM 746 N N . ILE A 1 92 ? -7.437 -6.378 3.453 1.00 85.44 92 ILE A N 1
ATOM 747 C CA . ILE A 1 92 ? -7.143 -4.956 3.678 1.00 85.44 92 ILE A CA 1
ATOM 748 C C . ILE A 1 92 ? -5.791 -4.773 4.374 1.00 85.44 92 ILE A C 1
ATOM 750 O O . ILE A 1 92 ? -4.960 -4.003 3.895 1.00 85.44 92 ILE A O 1
ATOM 754 N N . ILE A 1 93 ? -5.549 -5.503 5.469 1.00 83.62 93 ILE A N 1
ATOM 755 C CA . ILE A 1 93 ? -4.276 -5.436 6.200 1.00 83.62 93 ILE A CA 1
ATOM 756 C C . ILE A 1 93 ? -3.127 -5.863 5.286 1.00 83.62 93 ILE A C 1
ATOM 758 O O . ILE A 1 93 ? -2.136 -5.148 5.186 1.00 83.62 93 ILE A O 1
ATOM 762 N N . SER A 1 94 ? -3.288 -6.967 4.551 1.00 85.81 94 SER A N 1
ATOM 763 C CA . SER A 1 94 ? -2.244 -7.453 3.644 1.00 85.81 94 SER A CA 1
ATOM 764 C C . SER A 1 94 ? -1.916 -6.473 2.513 1.00 85.81 94 SER A C 1
ATOM 766 O O . SER A 1 94 ? -0.750 -6.342 2.158 1.00 85.81 94 SER A O 1
ATOM 768 N N . LEU A 1 95 ? -2.911 -5.754 1.978 1.00 90.62 95 LEU A N 1
ATOM 769 C CA . LEU A 1 95 ? -2.709 -4.742 0.939 1.00 90.62 95 LEU A CA 1
ATOM 770 C C . LEU A 1 95 ? -1.947 -3.530 1.478 1.00 90.62 95 LEU A C 1
ATOM 772 O O . LEU A 1 95 ? -1.030 -3.041 0.821 1.00 90.62 95 LEU A O 1
ATOM 776 N N . LEU A 1 96 ? -2.300 -3.053 2.675 1.00 89.38 96 LEU A N 1
ATOM 777 C CA . LEU A 1 96 ? -1.597 -1.930 3.294 1.00 89.38 96 LEU A CA 1
ATOM 778 C C . LEU A 1 96 ? -0.170 -2.316 3.701 1.00 89.38 96 LEU A C 1
ATOM 780 O O . LEU A 1 96 ? 0.753 -1.537 3.478 1.00 89.38 96 LEU A O 1
ATOM 784 N N . ASP A 1 97 ? 0.033 -3.512 4.256 1.00 87.81 97 ASP A N 1
ATOM 785 C CA . ASP A 1 97 ? 1.365 -4.006 4.616 1.00 87.81 97 ASP A CA 1
ATOM 786 C C . ASP A 1 97 ? 2.244 -4.213 3.376 1.00 87.81 97 ASP A C 1
ATOM 788 O O . ASP A 1 97 ? 3.397 -3.777 3.369 1.00 87.81 97 ASP A O 1
ATOM 792 N N . ASP A 1 98 ? 1.709 -4.801 2.299 1.00 90.69 98 ASP A N 1
ATOM 793 C CA . ASP A 1 98 ? 2.433 -4.932 1.029 1.00 90.69 98 ASP A CA 1
ATOM 794 C C . ASP A 1 98 ? 2.817 -3.561 0.464 1.00 90.69 98 ASP A C 1
ATOM 796 O O . ASP A 1 98 ? 3.972 -3.347 0.093 1.00 90.69 98 ASP A O 1
ATOM 800 N N . PHE A 1 99 ? 1.894 -2.598 0.482 1.00 91.62 99 PHE A N 1
ATOM 801 C CA . PHE A 1 99 ? 2.181 -1.226 0.076 1.00 91.62 99 PHE A CA 1
ATOM 802 C C . PHE A 1 99 ? 3.266 -0.577 0.947 1.00 91.62 99 PHE A C 1
ATOM 804 O O . PHE A 1 99 ? 4.170 0.065 0.415 1.00 91.62 99 PHE A O 1
ATOM 811 N N . ASN A 1 100 ? 3.234 -0.768 2.266 1.00 89.19 100 ASN A N 1
ATOM 812 C CA . ASN A 1 100 ? 4.246 -0.215 3.169 1.00 89.19 100 ASN A CA 1
ATOM 813 C C . ASN A 1 100 ? 5.636 -0.829 2.937 1.00 89.19 100 ASN A C 1
ATOM 815 O O . ASN A 1 100 ? 6.646 -0.137 3.076 1.00 89.19 100 ASN A O 1
ATOM 819 N N . LEU A 1 101 ? 5.703 -2.109 2.560 1.00 90.88 101 LEU A N 1
ATOM 820 C CA . LEU A 1 101 ? 6.961 -2.815 2.302 1.00 90.88 101 LEU A CA 1
ATOM 821 C C . LEU A 1 101 ? 7.512 -2.567 0.891 1.00 90.88 101 LEU A C 1
ATOM 823 O O . LEU A 1 101 ? 8.719 -2.392 0.715 1.00 90.88 101 LEU A O 1
ATOM 827 N N . ASN A 1 102 ? 6.646 -2.565 -0.123 1.00 91.12 102 ASN A N 1
ATOM 828 C CA . ASN A 1 102 ? 7.031 -2.610 -1.538 1.00 91.12 102 ASN A CA 1
ATOM 829 C C . ASN A 1 102 ? 6.705 -1.317 -2.312 1.00 91.12 102 ASN A C 1
ATOM 831 O O . ASN A 1 102 ? 7.266 -1.067 -3.395 1.00 91.12 102 ASN A O 1
ATOM 835 N N . GLY A 1 103 ? 5.852 -0.462 -1.749 1.00 89.81 103 GLY A N 1
ATOM 836 C CA . GLY A 1 103 ? 5.285 0.716 -2.397 1.00 89.81 103 GLY A CA 1
ATOM 837 C C . GLY A 1 103 ? 4.263 0.355 -3.476 1.00 89.81 103 GLY A C 1
ATOM 838 O O . GLY A 1 103 ? 3.769 -0.766 -3.564 1.00 89.81 103 GLY A O 1
ATOM 839 N N . LEU A 1 104 ? 3.967 1.319 -4.352 1.00 91.44 104 LEU A N 1
ATOM 840 C CA . LEU A 1 104 ? 3.034 1.100 -5.458 1.00 91.44 104 LEU A CA 1
ATOM 841 C C . LEU A 1 104 ? 3.530 0.060 -6.461 1.00 91.44 104 LEU A C 1
ATOM 843 O O . LEU A 1 104 ? 4.733 -0.152 -6.659 1.00 91.44 104 LEU A O 1
ATOM 847 N N . TYR A 1 105 ? 2.554 -0.529 -7.151 1.00 91.69 105 TYR A N 1
ATOM 848 C CA . TYR A 1 105 ? 2.799 -1.489 -8.216 1.00 91.69 105 TYR A CA 1
ATOM 849 C C . TYR A 1 105 ? 3.638 -0.842 -9.323 1.00 91.69 105 TYR A C 1
ATOM 851 O O . TYR A 1 105 ? 3.381 0.284 -9.753 1.00 91.69 105 TYR A O 1
ATOM 859 N N . LYS A 1 106 ? 4.637 -1.581 -9.809 1.00 90.94 106 LYS A N 1
ATOM 860 C CA . LYS A 1 106 ? 5.577 -1.134 -10.843 1.00 90.94 106 LYS A CA 1
ATOM 861 C C . LYS A 1 106 ? 5.580 -2.137 -11.980 1.00 90.94 106 LYS A C 1
ATOM 863 O O . LYS A 1 106 ? 6.015 -3.280 -11.806 1.00 90.94 106 LYS A O 1
ATOM 868 N N . ARG A 1 107 ? 5.164 -1.708 -13.169 1.00 91.12 107 ARG A N 1
ATOM 869 C CA . ARG A 1 107 ? 5.154 -2.574 -14.347 1.00 91.12 107 ARG A CA 1
ATOM 870 C C . ARG A 1 107 ? 6.574 -2.734 -14.873 1.00 91.12 107 ARG A C 1
ATOM 872 O O . ARG A 1 107 ? 7.226 -1.768 -15.259 1.00 91.12 107 ARG A O 1
ATOM 879 N N . ARG A 1 108 ? 7.067 -3.972 -14.920 1.00 90.81 108 ARG A N 1
ATOM 880 C CA . ARG A 1 108 ? 8.369 -4.295 -15.523 1.00 90.81 108 ARG A CA 1
ATOM 881 C C . ARG A 1 108 ? 8.160 -4.812 -16.937 1.00 90.81 108 ARG A C 1
ATOM 883 O O . ARG A 1 108 ? 7.613 -5.896 -17.127 1.00 90.81 108 ARG A O 1
ATOM 890 N N . SER A 1 109 ? 8.627 -4.062 -17.927 1.00 90.31 109 SER A N 1
ATOM 891 C CA . SER A 1 109 ? 8.528 -4.415 -19.341 1.00 90.31 109 SER A CA 1
ATOM 892 C C . SER A 1 109 ? 9.913 -4.693 -19.934 1.00 90.31 109 SER A C 1
ATOM 894 O O . SER A 1 109 ? 10.951 -4.205 -19.473 1.00 90.31 109 SER A O 1
ATOM 896 N N . LYS A 1 110 ? 9.952 -5.548 -20.957 1.00 90.44 110 LYS A N 1
ATOM 897 C CA . LYS A 1 110 ? 11.143 -5.783 -21.779 1.00 90.44 110 LYS A CA 1
ATOM 898 C C . LYS A 1 110 ? 10.819 -5.300 -23.179 1.00 90.44 110 LYS A C 1
ATOM 900 O O . LYS A 1 110 ? 9.888 -5.816 -23.789 1.00 90.44 110 LYS A O 1
ATOM 905 N N . ARG A 1 111 ? 11.594 -4.351 -23.695 1.00 89.50 111 ARG A N 1
ATOM 906 C CA . ARG A 1 111 ? 11.460 -3.894 -25.079 1.00 89.50 111 ARG A CA 1
ATOM 907 C C . ARG A 1 111 ? 12.615 -4.404 -25.924 1.00 89.50 111 ARG A C 1
ATOM 909 O O . ARG A 1 111 ? 13.761 -4.465 -25.466 1.00 89.50 111 ARG A O 1
ATOM 916 N N . LYS A 1 112 ? 12.290 -4.728 -27.169 1.00 90.56 112 LYS A N 1
ATOM 917 C CA . LYS A 1 112 ? 13.268 -4.964 -28.224 1.00 90.56 112 LYS A CA 1
ATOM 918 C C . LYS A 1 112 ? 13.943 -3.636 -28.579 1.00 90.56 112 LYS A C 1
ATOM 920 O O . LYS A 1 112 ? 13.264 -2.623 -28.729 1.00 90.56 112 LYS A O 1
ATOM 925 N N . ILE A 1 113 ? 15.265 -3.648 -28.681 1.00 93.62 113 ILE A N 1
ATOM 926 C CA . ILE A 1 113 ? 16.082 -2.538 -29.184 1.00 93.62 113 ILE A CA 1
ATOM 927 C C . ILE A 1 113 ? 17.131 -3.087 -30.147 1.00 93.62 113 ILE A C 1
ATOM 929 O O . ILE A 1 113 ? 17.410 -4.282 -30.136 1.00 93.62 113 ILE A O 1
ATOM 933 N N . TYR A 1 114 ? 17.707 -2.224 -30.972 1.00 93.88 114 TYR A N 1
ATOM 934 C CA . TYR A 1 114 ? 18.759 -2.600 -31.911 1.00 93.88 114 TYR A CA 1
ATOM 935 C C . TYR A 1 114 ? 20.077 -1.962 -31.501 1.00 93.88 114 TYR A C 1
ATOM 937 O O . TYR A 1 114 ? 20.089 -0.821 -31.041 1.00 93.88 114 TYR A O 1
ATOM 945 N N . ASN A 1 115 ? 21.163 -2.721 -31.637 1.00 92.38 115 ASN A N 1
ATOM 946 C CA . ASN A 1 115 ? 22.543 -2.276 -31.419 1.00 92.38 115 ASN A CA 1
ATOM 947 C C . ASN A 1 115 ? 22.810 -1.667 -30.034 1.00 92.38 115 ASN A C 1
ATOM 949 O O . ASN A 1 115 ? 23.742 -0.888 -29.852 1.00 92.38 115 ASN A O 1
ATOM 953 N N . ALA A 1 116 ? 21.995 -2.030 -29.044 1.00 91.06 116 ALA A N 1
ATOM 954 C CA . ALA A 1 116 ? 22.128 -1.558 -27.677 1.00 91.06 116 ALA A CA 1
ATOM 955 C C . ALA A 1 116 ? 21.578 -2.578 -26.671 1.00 91.06 116 ALA A C 1
ATOM 957 O O . ALA A 1 116 ? 20.740 -3.422 -26.990 1.00 91.06 116 ALA A O 1
ATOM 958 N N . GLY A 1 117 ? 22.008 -2.459 -25.414 1.00 90.38 117 GLY A N 1
ATOM 959 C CA . GLY A 1 117 ? 21.567 -3.324 -24.319 1.00 90.38 117 GLY A CA 1
ATOM 960 C C . GLY A 1 117 ? 22.095 -4.757 -24.414 1.00 90.38 117 GLY A C 1
ATOM 961 O O . GLY A 1 117 ? 23.073 -5.044 -25.098 1.00 90.38 117 GLY A O 1
ATOM 962 N N . LYS A 1 118 ? 21.460 -5.680 -23.680 1.00 92.88 118 LYS A N 1
ATOM 963 C CA . LYS A 1 118 ? 21.909 -7.077 -23.644 1.00 92.88 118 LYS A CA 1
ATOM 964 C C . LYS A 1 118 ? 21.536 -7.778 -24.948 1.00 92.88 118 LYS A C 1
ATOM 966 O O . LYS A 1 118 ? 20.348 -7.881 -25.256 1.00 92.88 118 LYS A O 1
ATOM 971 N N . ILE A 1 119 ? 22.540 -8.301 -25.647 1.00 93.81 119 ILE A N 1
ATOM 972 C CA . ILE A 1 119 ? 22.387 -9.015 -26.920 1.00 93.81 119 ILE A CA 1
ATOM 973 C C . ILE A 1 119 ? 21.508 -10.258 -26.740 1.00 93.81 119 ILE A C 1
ATOM 975 O O . ILE A 1 119 ? 21.696 -11.049 -25.810 1.00 93.81 119 ILE A O 1
ATOM 979 N N . ASN A 1 120 ? 20.563 -10.452 -27.656 1.00 94.00 120 ASN A N 1
ATOM 980 C CA . ASN A 1 120 ? 19.789 -11.674 -27.808 1.00 94.00 120 ASN A CA 1
ATOM 981 C C . ASN A 1 120 ? 20.338 -12.492 -28.982 1.00 94.00 120 ASN A C 1
ATOM 983 O O . ASN A 1 120 ? 19.804 -12.438 -30.087 1.00 94.00 120 ASN A O 1
ATOM 987 N N . TRP A 1 121 ? 21.388 -13.280 -28.731 1.00 93.62 121 TRP A N 1
ATOM 988 C CA . TRP A 1 121 ? 22.088 -14.039 -29.775 1.00 93.62 121 TRP A CA 1
ATOM 989 C C . TRP A 1 121 ? 21.174 -14.920 -30.623 1.00 93.62 121 TRP A C 1
ATOM 991 O O . TRP A 1 121 ? 21.305 -14.927 -31.842 1.00 93.62 121 TRP A O 1
ATOM 1001 N N . LYS A 1 122 ? 20.198 -15.596 -30.001 1.00 93.94 122 LYS A N 1
ATOM 1002 C CA . LYS A 1 122 ? 19.240 -16.448 -30.720 1.00 93.94 122 LYS A CA 1
ATOM 1003 C C . LYS A 1 122 ? 18.489 -15.664 -31.798 1.00 93.94 122 LYS A C 1
ATOM 1005 O O . LYS A 1 122 ? 18.315 -16.159 -32.904 1.00 93.94 122 LYS A O 1
ATOM 1010 N N . LYS A 1 123 ? 18.039 -14.450 -31.476 1.00 92.56 123 LYS A N 1
ATOM 1011 C CA . LYS A 1 123 ? 17.328 -13.602 -32.435 1.00 92.56 123 LYS A CA 1
ATOM 1012 C C . LYS A 1 123 ? 18.264 -12.876 -33.390 1.00 92.56 123 LYS A C 1
ATOM 1014 O O . LYS A 1 123 ? 17.904 -12.729 -34.551 1.00 92.56 123 LYS A O 1
ATOM 1019 N N . THR A 1 124 ? 19.446 -12.470 -32.929 1.00 94.56 124 THR A N 1
ATOM 1020 C CA . THR A 1 124 ? 20.457 -11.822 -33.770 1.00 94.56 124 THR A CA 1
ATOM 1021 C C . THR A 1 124 ? 20.874 -12.722 -34.928 1.00 94.56 124 THR A C 1
ATOM 1023 O O . THR A 1 124 ? 20.779 -12.303 -36.072 1.00 94.56 124 THR A O 1
ATOM 1026 N N . ILE A 1 125 ? 21.223 -13.980 -34.641 1.00 94.06 125 ILE A N 1
ATOM 1027 C CA . ILE A 1 125 ? 21.628 -14.968 -35.655 1.00 94.06 125 ILE A CA 1
ATOM 1028 C C . ILE A 1 125 ? 20.499 -15.241 -36.659 1.00 94.06 125 ILE A C 1
ATOM 1030 O O . ILE A 1 125 ? 20.755 -15.496 -37.827 1.00 94.06 125 ILE A O 1
ATOM 1034 N N . HIS A 1 126 ? 19.242 -15.194 -36.208 1.00 93.75 126 HIS A N 1
ATOM 1035 C CA . HIS A 1 126 ? 18.092 -15.445 -37.074 1.00 93.75 126 HIS A CA 1
ATOM 1036 C C . HIS A 1 126 ? 17.690 -14.234 -37.931 1.00 93.75 126 HIS A C 1
ATOM 1038 O O . HIS A 1 126 ? 17.133 -14.418 -39.006 1.00 93.75 126 HIS A O 1
ATOM 1044 N N . SER A 1 127 ? 17.928 -13.011 -37.445 1.00 92.81 127 SER A N 1
ATOM 1045 C CA . SER A 1 127 ? 17.389 -11.783 -38.056 1.00 92.81 127 SER A CA 1
ATOM 1046 C C . SER A 1 127 ? 18.420 -10.985 -38.852 1.00 92.81 127 SER A C 1
ATOM 1048 O O . SER A 1 127 ? 18.026 -10.206 -39.712 1.00 92.81 127 SER A O 1
ATOM 1050 N N . PHE A 1 128 ? 19.714 -11.141 -38.558 1.00 93.38 128 PHE A N 1
ATOM 1051 C CA . PHE A 1 128 ? 20.791 -10.372 -39.182 1.00 93.38 128 PHE A CA 1
ATOM 1052 C C . PHE A 1 128 ? 21.777 -11.288 -39.889 1.00 93.38 128 PHE A C 1
ATOM 1054 O O . PHE A 1 128 ? 22.068 -12.388 -39.421 1.00 93.38 128 PHE A O 1
ATOM 1061 N N . GLN A 1 129 ? 22.316 -10.817 -41.008 1.00 92.88 129 GLN A N 1
ATOM 1062 C CA . GLN A 1 129 ? 23.329 -11.552 -41.748 1.00 92.88 129 GLN A CA 1
ATOM 1063 C C . GLN A 1 129 ? 24.719 -11.295 -41.144 1.00 92.88 129 GLN A C 1
ATOM 1065 O O . GLN A 1 129 ? 25.087 -10.135 -40.938 1.00 92.88 129 GLN A O 1
ATOM 1070 N N . PRO A 1 130 ? 25.510 -12.346 -40.864 1.00 93.31 130 PRO A N 1
ATOM 1071 C CA . PRO A 1 130 ? 26.884 -12.172 -40.424 1.00 93.31 130 PRO A CA 1
ATOM 1072 C C . PRO A 1 130 ? 27.788 -11.720 -41.572 1.00 93.31 130 PRO A C 1
ATOM 1074 O O . PRO A 1 130 ? 27.659 -12.178 -42.709 1.00 93.31 130 PRO A O 1
ATOM 1077 N N . TYR A 1 131 ? 28.764 -10.883 -41.242 1.00 92.19 131 TYR A N 1
ATOM 1078 C CA . TYR A 1 131 ? 29.869 -10.526 -42.119 1.00 92.19 131 TYR A CA 1
ATOM 1079 C C . TYR A 1 131 ? 31.009 -11.544 -41.970 1.00 92.19 131 TYR A C 1
ATOM 1081 O O . TYR A 1 131 ? 31.289 -11.994 -40.849 1.00 92.19 131 TYR A O 1
ATOM 1089 N N . PRO A 1 132 ? 31.676 -11.922 -43.076 1.00 88.75 132 PRO A N 1
ATOM 1090 C CA . PRO A 1 132 ? 32.819 -12.823 -43.024 1.00 88.75 132 PRO A CA 1
ATOM 1091 C C . PRO A 1 132 ? 33.995 -12.154 -42.295 1.00 88.75 132 PRO A C 1
ATOM 1093 O O . PRO A 1 132 ? 34.346 -11.014 -42.590 1.00 88.75 132 PRO A O 1
ATOM 1096 N N . SER A 1 133 ? 34.602 -12.870 -41.348 1.00 88.25 133 SER A N 1
ATOM 1097 C CA . SER A 1 133 ? 35.896 -12.526 -40.744 1.00 88.25 133 SER A CA 1
ATOM 1098 C C . SER A 1 133 ? 36.724 -13.795 -40.547 1.00 88.25 133 SER A C 1
ATOM 1100 O O . SER A 1 133 ? 36.158 -14.890 -40.506 1.00 88.25 133 SER A O 1
ATOM 1102 N N . ASP A 1 134 ? 38.041 -13.648 -40.403 1.00 86.88 134 ASP A N 1
ATOM 1103 C CA . ASP A 1 134 ? 39.005 -14.757 -40.450 1.00 86.88 134 ASP A CA 1
ATOM 1104 C C . ASP A 1 134 ? 38.746 -15.875 -39.426 1.00 86.88 134 ASP A C 1
ATOM 1106 O O . ASP A 1 134 ? 39.060 -17.030 -39.694 1.00 86.88 134 ASP A O 1
ATOM 1110 N N . ASN A 1 135 ? 38.150 -15.558 -38.269 1.00 86.44 135 ASN A N 1
ATOM 1111 C CA . ASN A 1 135 ? 38.010 -16.513 -37.161 1.00 86.44 135 ASN A CA 1
ATOM 1112 C C . ASN A 1 135 ? 36.569 -16.701 -36.653 1.00 86.44 135 ASN A C 1
ATOM 1114 O O . ASN A 1 135 ? 36.297 -17.655 -35.925 1.00 86.44 135 ASN A O 1
ATOM 1118 N N . SER A 1 136 ? 35.640 -15.792 -36.978 1.00 86.12 136 SER A N 1
ATOM 1119 C CA . SER A 1 136 ? 34.247 -15.874 -36.504 1.00 86.12 136 SER A CA 1
ATOM 1120 C C . SER A 1 136 ? 33.280 -14.981 -37.300 1.00 86.12 136 SER A C 1
ATOM 1122 O O . SER A 1 136 ? 33.701 -13.960 -37.844 1.00 86.12 136 SER A O 1
ATOM 1124 N N . PRO A 1 137 ? 31.979 -15.313 -37.367 1.00 87.75 137 PRO A N 1
ATOM 1125 C CA . PRO A 1 137 ? 30.979 -14.438 -37.975 1.00 87.75 137 PRO A CA 1
ATOM 1126 C C . PRO A 1 137 ? 30.829 -13.134 -37.180 1.00 87.75 137 PRO A C 1
ATOM 1128 O O . PRO A 1 137 ? 30.510 -13.157 -35.989 1.00 87.75 137 PRO A O 1
ATOM 1131 N N . LEU A 1 138 ? 31.022 -11.996 -37.849 1.00 91.06 138 LEU A N 1
ATOM 1132 C CA . LEU A 1 138 ? 30.891 -10.671 -37.247 1.00 91.06 138 LEU A CA 1
ATOM 1133 C C . LEU A 1 138 ? 29.488 -10.111 -37.499 1.00 91.06 138 LEU A C 1
ATOM 1135 O O . LEU A 1 138 ? 29.081 -9.927 -38.641 1.00 91.06 138 LEU A O 1
ATOM 1139 N N . TYR A 1 139 ? 28.757 -9.791 -36.435 1.00 92.94 139 TYR A N 1
ATOM 1140 C CA . TYR A 1 139 ? 27.452 -9.136 -36.529 1.00 92.94 139 TYR A CA 1
ATOM 1141 C C . TYR A 1 139 ? 27.610 -7.646 -36.221 1.00 92.94 139 TYR A C 1
ATOM 1143 O O . TYR A 1 139 ? 27.854 -7.278 -35.073 1.00 92.94 139 TYR A O 1
ATOM 1151 N N . LEU A 1 140 ? 27.484 -6.795 -37.244 1.00 91.81 140 LEU A N 1
ATOM 1152 C CA . LEU A 1 140 ? 27.473 -5.335 -37.067 1.00 91.81 140 LEU A CA 1
ATOM 1153 C C . LEU A 1 140 ? 26.147 -4.850 -36.473 1.00 91.81 140 LEU A C 1
ATOM 1155 O O . LEU A 1 140 ? 26.114 -3.856 -35.749 1.00 91.81 140 LEU A O 1
ATOM 1159 N N . GLU A 1 141 ? 25.072 -5.589 -36.753 1.00 93.81 141 GLU A N 1
ATOM 1160 C CA . GLU A 1 141 ? 23.750 -5.353 -36.199 1.00 93.81 141 GLU A CA 1
ATOM 1161 C C . GLU A 1 141 ? 23.323 -6.496 -35.281 1.00 93.81 141 GLU A C 1
ATOM 1163 O O . GLU A 1 141 ? 23.548 -7.674 -35.566 1.00 93.81 141 GLU A O 1
ATOM 1168 N N . TYR A 1 142 ? 22.689 -6.152 -34.164 1.00 94.62 142 TYR A N 1
ATOM 1169 C CA . TYR A 1 142 ? 22.167 -7.130 -33.226 1.00 94.62 142 TYR A CA 1
ATOM 1170 C C . TYR A 1 142 ? 20.851 -6.694 -32.591 1.00 94.62 142 TYR A C 1
ATOM 1172 O O . TYR A 1 142 ? 20.601 -5.517 -32.319 1.00 94.62 142 TYR A O 1
ATOM 1180 N N . GLU A 1 143 ? 20.009 -7.683 -32.286 1.00 95.62 143 GLU A N 1
ATOM 1181 C CA . GLU A 1 143 ? 18.821 -7.461 -31.475 1.00 95.62 143 GLU A CA 1
ATOM 1182 C C . GLU A 1 143 ? 19.216 -7.513 -30.000 1.00 95.62 143 GLU A C 1
ATOM 1184 O O . GLU A 1 143 ? 19.721 -8.520 -29.501 1.00 95.62 143 GLU A O 1
ATOM 1189 N N . GLY A 1 144 ? 18.965 -6.423 -29.288 1.00 93.88 144 GLY A N 1
ATOM 1190 C CA . GLY A 1 144 ? 19.134 -6.324 -27.850 1.00 93.88 144 GLY A CA 1
ATOM 1191 C C . GLY A 1 144 ? 17.806 -6.246 -27.104 1.00 93.88 144 GLY A C 1
ATOM 1192 O O . GLY A 1 144 ? 16.738 -5.977 -27.662 1.00 93.88 144 GLY A O 1
ATOM 1193 N N . VAL A 1 145 ? 17.871 -6.470 -25.794 1.00 93.50 145 VAL A N 1
ATOM 1194 C CA . VAL A 1 145 ? 16.731 -6.318 -24.884 1.00 93.50 145 VAL A CA 1
ATOM 1195 C C . VAL A 1 145 ? 17.047 -5.255 -23.841 1.00 93.50 145 VAL A C 1
ATOM 1197 O O . VAL A 1 145 ? 18.038 -5.351 -23.114 1.00 93.50 145 VAL A O 1
ATOM 1200 N N . SER A 1 146 ? 16.160 -4.268 -23.723 1.00 90.94 146 SER A N 1
ATOM 1201 C CA . SER A 1 146 ? 16.181 -3.268 -22.654 1.00 90.94 146 SER A CA 1
ATOM 1202 C C . SER A 1 146 ? 15.038 -3.527 -21.680 1.00 90.94 146 SER A C 1
ATOM 1204 O O . SER A 1 146 ? 13.896 -3.751 -22.085 1.00 90.94 146 SER A O 1
ATOM 1206 N N . LYS A 1 147 ? 15.362 -3.523 -20.386 1.00 91.44 147 LYS A N 1
ATOM 1207 C CA . LYS A 1 147 ? 14.379 -3.592 -19.304 1.00 91.44 147 LYS A CA 1
ATOM 1208 C C . LYS A 1 147 ? 13.933 -2.172 -18.964 1.00 91.44 147 LYS A C 1
ATOM 1210 O O . LYS A 1 147 ? 14.782 -1.295 -18.819 1.00 91.44 147 LYS A O 1
ATOM 1215 N N . ARG A 1 148 ? 12.630 -1.964 -18.817 1.00 88.56 148 ARG A N 1
ATOM 1216 C CA . ARG A 1 148 ? 12.041 -0.726 -18.307 1.00 88.56 148 ARG A CA 1
ATOM 1217 C C . ARG A 1 148 ? 11.150 -1.034 -17.114 1.00 88.56 148 ARG A C 1
ATOM 1219 O O . ARG A 1 148 ? 10.551 -2.105 -17.036 1.00 88.56 148 ARG A O 1
ATOM 1226 N N . THR A 1 149 ? 11.099 -0.079 -16.199 1.00 90.12 149 THR A N 1
ATOM 1227 C CA . THR A 1 149 ? 10.162 -0.073 -15.082 1.00 90.12 149 THR A CA 1
ATOM 1228 C C . THR A 1 149 ? 9.291 1.158 -15.257 1.00 90.12 149 THR A C 1
ATOM 1230 O O . THR A 1 149 ? 9.805 2.273 -15.278 1.00 90.12 149 THR A O 1
ATOM 1233 N N . GLU A 1 150 ? 7.999 0.939 -15.440 1.00 86.94 150 GLU A N 1
ATOM 1234 C CA . GLU A 1 150 ? 6.979 1.973 -15.557 1.00 86.94 150 GLU A CA 1
ATOM 1235 C C . GLU A 1 150 ? 6.263 2.086 -14.208 1.00 86.94 150 GLU A C 1
ATOM 1237 O O . GLU A 1 150 ? 5.793 1.087 -13.656 1.00 86.94 150 GLU A O 1
ATOM 1242 N N . PHE A 1 151 ? 6.241 3.300 -13.663 1.00 82.94 151 PHE A N 1
ATOM 1243 C CA . PHE A 1 151 ? 5.637 3.611 -12.365 1.00 82.94 151 PHE A CA 1
ATOM 1244 C C . PHE A 1 151 ? 4.222 4.186 -12.510 1.00 82.94 151 PHE A C 1
ATOM 1246 O O . PHE A 1 151 ? 3.439 4.099 -11.576 1.00 82.94 151 PHE A O 1
ATOM 1253 N N . ASP A 1 152 ? 3.897 4.711 -13.692 1.00 84.94 152 ASP A N 1
ATOM 1254 C CA . ASP A 1 152 ? 2.625 5.356 -14.024 1.00 84.94 152 ASP A CA 1
ATOM 1255 C C . ASP A 1 152 ? 1.851 4.521 -15.058 1.00 84.94 152 ASP A C 1
ATOM 1257 O O . ASP A 1 152 ? 1.549 4.948 -16.169 1.00 84.94 152 ASP A O 1
ATOM 1261 N N . SER A 1 153 ? 1.652 3.240 -14.747 1.00 89.50 153 SER A N 1
ATOM 1262 C CA . SER A 1 153 ? 0.782 2.378 -15.555 1.00 89.50 153 SER A CA 1
ATOM 1263 C C . SER A 1 153 ? -0.653 2.457 -15.039 1.00 89.50 153 SER A C 1
ATOM 1265 O O . SER A 1 153 ? -0.845 2.684 -13.848 1.00 89.50 153 SER A O 1
ATOM 1267 N N . GLU A 1 154 ? -1.663 2.188 -15.874 1.00 90.50 154 GLU A N 1
ATOM 1268 C CA . GLU A 1 154 ? -3.063 2.172 -15.404 1.00 90.50 154 GLU A CA 1
ATOM 1269 C C . GLU A 1 154 ? -3.265 1.239 -14.202 1.00 90.50 154 GLU A C 1
ATOM 1271 O O . GLU A 1 154 ? -3.921 1.606 -13.237 1.00 90.50 154 GLU A O 1
ATOM 1276 N N . ILE A 1 155 ? -2.590 0.087 -14.178 1.00 91.00 155 ILE A N 1
ATOM 1277 C CA . ILE A 1 155 ? -2.610 -0.837 -13.031 1.00 91.00 155 ILE A CA 1
ATOM 1278 C C . ILE A 1 155 ? -2.019 -0.179 -11.773 1.00 91.00 155 ILE A C 1
ATOM 1280 O O . ILE A 1 155 ? -2.525 -0.376 -10.672 1.00 91.00 155 ILE A O 1
ATOM 1284 N N . SER A 1 156 ? -0.959 0.620 -11.920 1.00 91.56 156 SER A N 1
ATOM 1285 C CA . SER A 1 156 ? -0.368 1.387 -10.815 1.00 91.56 156 SER A CA 1
ATOM 1286 C C . SER A 1 156 ? -1.347 2.428 -10.268 1.00 91.56 156 SER A C 1
ATOM 1288 O O . SER A 1 156 ? -1.437 2.578 -9.052 1.00 91.56 156 SER A O 1
ATOM 1290 N N . LYS A 1 157 ? -2.108 3.098 -11.144 1.00 92.12 157 LYS A N 1
ATOM 1291 C CA . LYS A 1 157 ? -3.143 4.072 -10.762 1.00 92.12 157 LYS A CA 1
ATOM 1292 C C . LYS A 1 157 ? -4.343 3.411 -10.083 1.00 92.12 157 LYS A C 1
ATOM 1294 O O . LYS A 1 157 ? -4.825 3.929 -9.082 1.00 92.12 157 LYS A O 1
ATOM 1299 N N . ILE A 1 158 ? -4.792 2.254 -10.581 1.00 92.38 158 ILE A N 1
ATOM 1300 C CA . ILE A 1 158 ? -5.842 1.442 -9.942 1.00 92.38 158 ILE A CA 1
ATOM 1301 C C . ILE A 1 158 ? -5.384 1.017 -8.544 1.00 92.38 158 ILE A C 1
ATOM 1303 O O . ILE A 1 158 ? -6.090 1.248 -7.566 1.00 92.38 158 ILE A O 1
ATOM 1307 N N . HIS A 1 159 ? -4.168 0.472 -8.428 1.00 92.50 159 HIS A N 1
ATOM 1308 C CA . HIS A 1 159 ? -3.603 0.090 -7.135 1.00 92.50 159 HIS A CA 1
ATOM 1309 C C . HIS A 1 159 ? -3.530 1.290 -6.176 1.00 92.50 159 HIS A C 1
ATOM 1311 O O . HIS A 1 159 ? -3.951 1.176 -5.028 1.00 92.50 159 HIS A O 1
ATOM 1317 N N . ALA A 1 160 ? -3.077 2.456 -6.648 1.00 92.06 160 ALA A N 1
ATOM 1318 C CA . ALA A 1 160 ? -3.056 3.677 -5.845 1.00 92.06 160 ALA A CA 1
ATOM 1319 C C . ALA A 1 160 ? -4.460 4.116 -5.398 1.00 92.06 160 ALA A C 1
ATOM 1321 O O . ALA A 1 160 ? -4.627 4.533 -4.254 1.00 92.06 160 ALA A O 1
ATOM 1322 N N . GLY A 1 161 ? -5.470 3.989 -6.263 1.00 90.56 161 GLY A N 1
ATOM 1323 C CA . GLY A 1 161 ? -6.864 4.275 -5.925 1.00 90.56 161 GLY A CA 1
ATOM 1324 C C . GLY A 1 161 ? -7.386 3.381 -4.802 1.00 90.56 161 GLY A C 1
ATOM 1325 O O . GLY A 1 161 ? -7.885 3.892 -3.804 1.00 90.56 161 GLY A O 1
ATOM 1326 N N . ILE A 1 162 ? -7.168 2.068 -4.915 1.00 91.06 162 ILE A N 1
ATOM 1327 C CA . ILE A 1 162 ? -7.567 1.092 -3.890 1.00 91.06 162 ILE A CA 1
ATOM 1328 C C . ILE A 1 162 ? -6.881 1.397 -2.553 1.00 91.06 162 ILE A C 1
ATOM 1330 O O . ILE A 1 162 ? -7.548 1.488 -1.524 1.00 91.06 162 ILE A O 1
ATOM 1334 N N . ILE A 1 163 ? -5.557 1.592 -2.551 1.00 92.12 163 ILE A N 1
ATOM 1335 C CA . ILE A 1 163 ? -4.818 1.913 -1.320 1.00 92.12 163 ILE A CA 1
ATOM 1336 C C . ILE A 1 163 ? -5.302 3.236 -0.727 1.00 92.12 163 ILE A C 1
ATOM 1338 O O . ILE A 1 163 ? -5.433 3.332 0.491 1.00 92.12 163 ILE A O 1
ATOM 1342 N N . TYR A 1 164 ? -5.619 4.234 -1.554 1.00 90.12 164 TYR A N 1
ATOM 1343 C CA . TYR A 1 164 ? -6.159 5.504 -1.075 1.00 90.12 164 TYR A CA 1
ATOM 1344 C C . TYR A 1 164 ? -7.483 5.302 -0.34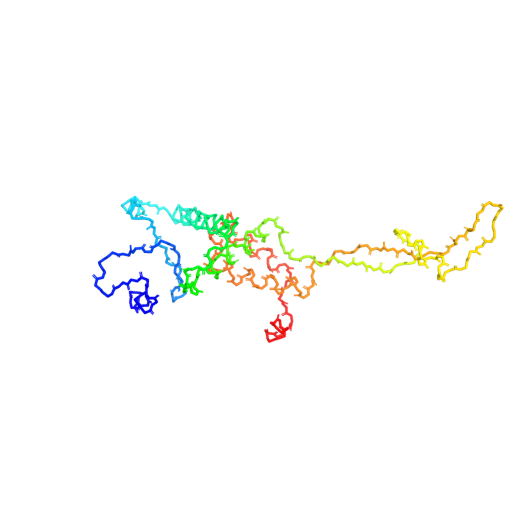6 1.00 90.12 164 TYR A C 1
ATOM 1346 O O . TYR A 1 164 ? -7.618 5.745 0.797 1.00 90.12 164 TYR A O 1
ATOM 1354 N N . ASP A 1 165 ? -8.428 4.609 -0.976 1.00 87.25 165 ASP A N 1
ATOM 1355 C CA . ASP A 1 165 ? -9.772 4.430 -0.430 1.00 87.25 165 ASP A CA 1
ATOM 1356 C C . ASP A 1 165 ? -9.729 3.642 0.886 1.00 87.25 165 ASP A C 1
ATOM 1358 O O . ASP A 1 165 ? -10.401 4.004 1.851 1.00 87.25 165 ASP A O 1
ATOM 1362 N N . ILE A 1 166 ? -8.854 2.635 0.973 1.00 88.12 166 ILE A N 1
ATOM 1363 C CA . ILE A 1 166 ? -8.596 1.900 2.216 1.00 88.12 166 ILE A CA 1
ATOM 1364 C C . ILE A 1 166 ? -7.932 2.807 3.267 1.00 88.12 166 ILE A C 1
ATOM 1366 O O . ILE A 1 166 ? -8.349 2.834 4.429 1.00 88.12 166 ILE A O 1
ATOM 1370 N N . SER A 1 167 ? -6.885 3.546 2.886 1.00 88.25 167 SER A N 1
ATOM 1371 C CA . SER A 1 167 ? -6.071 4.342 3.816 1.00 88.25 167 SER A CA 1
ATOM 1372 C C . SER A 1 167 ? -6.857 5.470 4.485 1.00 88.25 167 SER A C 1
ATOM 1374 O O . SER A 1 167 ? -6.587 5.789 5.643 1.00 88.25 167 SER A O 1
ATOM 1376 N N . LYS A 1 168 ? -7.870 6.016 3.802 1.00 84.25 168 LYS A N 1
ATOM 1377 C CA . LYS A 1 168 ? -8.734 7.085 4.317 1.00 84.25 168 LYS A CA 1
ATOM 1378 C C . LYS A 1 168 ? -9.427 6.705 5.627 1.00 84.25 168 LYS A C 1
ATOM 1380 O O . LYS A 1 168 ? -9.498 7.523 6.541 1.00 84.25 168 LYS A O 1
ATOM 1385 N N . ASP A 1 169 ? -9.901 5.465 5.721 1.00 80.62 169 ASP A N 1
ATOM 1386 C CA . ASP A 1 169 ? -10.701 5.000 6.858 1.00 80.62 169 ASP A CA 1
ATOM 1387 C C . ASP A 1 169 ? -9.914 4.083 7.803 1.00 80.62 169 ASP A C 1
ATOM 1389 O O . ASP A 1 169 ? -10.187 4.032 9.007 1.00 80.62 169 ASP A O 1
ATOM 1393 N N . LEU A 1 170 ? -8.945 3.341 7.260 1.00 84.06 170 LEU A N 1
ATOM 1394 C CA . LEU A 1 170 ? -8.243 2.258 7.950 1.00 84.06 170 LEU A CA 1
ATOM 1395 C C . LEU A 1 170 ? -6.715 2.390 7.889 1.00 84.06 170 LEU A C 1
ATOM 1397 O O . LEU A 1 170 ? -6.022 1.535 8.429 1.00 84.06 170 LEU A O 1
ATOM 1401 N N . GLY A 1 171 ? -6.157 3.452 7.298 1.00 83.38 171 GLY A N 1
ATOM 1402 C CA . GLY A 1 171 ? -4.701 3.631 7.181 1.00 83.38 171 GLY A CA 1
ATOM 1403 C C . GLY A 1 171 ? -3.985 3.678 8.534 1.00 83.38 171 GLY A C 1
ATOM 1404 O O . GLY A 1 171 ? -2.896 3.125 8.686 1.00 83.38 171 GLY A O 1
ATOM 1405 N N . TRP A 1 172 ? -4.651 4.230 9.552 1.00 84.81 172 TRP A N 1
ATOM 1406 C CA . TRP A 1 172 ? -4.174 4.274 10.939 1.00 84.81 172 TRP A CA 1
ATOM 1407 C C . TRP A 1 172 ? -4.024 2.882 11.586 1.00 84.81 172 TRP A C 1
ATOM 1409 O O . TRP A 1 172 ? -3.386 2.773 12.635 1.00 84.81 172 TRP A O 1
ATOM 1419 N N . LEU A 1 173 ? -4.558 1.810 10.976 1.00 82.44 173 LEU A N 1
ATOM 1420 C CA . LEU A 1 173 ? -4.322 0.423 11.404 1.00 82.44 173 LEU A CA 1
ATOM 1421 C C . LEU A 1 173 ? -2.918 -0.097 11.062 1.00 82.44 173 LEU A C 1
ATOM 1423 O O . LEU A 1 173 ? -2.564 -1.206 11.457 1.00 82.44 173 LEU A O 1
ATOM 1427 N N . THR A 1 174 ? -2.101 0.689 10.370 1.00 79.88 174 THR A N 1
ATOM 1428 C CA . THR A 1 174 ? -0.733 0.305 10.005 1.00 79.88 174 THR A CA 1
ATOM 1429 C C . THR A 1 174 ? 0.309 1.230 10.616 1.00 79.88 174 THR A C 1
ATOM 1431 O O . THR A 1 174 ? -0.013 2.231 11.252 1.00 79.88 174 THR A O 1
ATOM 1434 N N . TYR A 1 175 ? 1.581 0.875 10.453 1.00 69.75 175 TYR A N 1
ATOM 1435 C CA . TYR A 1 175 ? 2.703 1.622 11.024 1.00 69.75 175 TYR A CA 1
ATOM 1436 C C . TYR A 1 175 ? 2.999 2.954 10.319 1.00 69.75 175 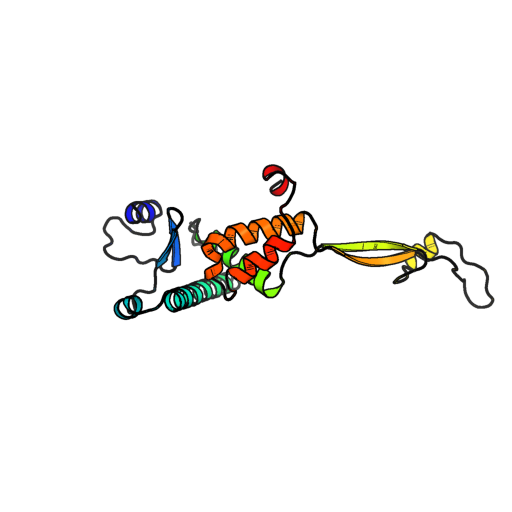TYR A C 1
ATOM 1438 O O . TYR A 1 175 ? 3.774 3.748 10.848 1.00 69.75 175 TYR A O 1
ATOM 1446 N N . SER A 1 176 ? 2.402 3.205 9.154 1.00 70.94 176 SER A N 1
ATOM 1447 C CA . SER A 1 176 ? 2.639 4.419 8.370 1.00 70.94 176 SER A CA 1
ATOM 1448 C C . SER A 1 176 ? 1.709 5.554 8.787 1.00 70.94 176 SER A C 1
ATOM 1450 O O . SER A 1 176 ? 0.515 5.352 9.009 1.00 70.94 176 SER A O 1
ATOM 1452 N N . GLU A 1 177 ? 2.247 6.772 8.853 1.00 78.50 177 GLU A N 1
ATOM 1453 C CA . GLU A 1 177 ? 1.442 7.962 9.130 1.00 78.50 177 GLU A CA 1
ATOM 1454 C C . GLU A 1 177 ? 0.458 8.245 7.979 1.00 78.50 177 GLU A C 1
ATOM 1456 O O . GLU A 1 177 ? 0.834 8.112 6.815 1.00 78.50 177 GLU A O 1
ATOM 1461 N N . PRO A 1 178 ? -0.778 8.705 8.247 1.00 76.69 178 PRO A N 1
ATOM 1462 C CA . PRO A 1 178 ? -1.742 9.057 7.198 1.00 76.69 178 PRO A CA 1
ATOM 1463 C C . PRO A 1 178 ? -1.183 10.015 6.130 1.00 76.69 178 PRO A C 1
ATOM 1465 O O . PRO A 1 178 ? -1.421 9.833 4.938 1.00 76.69 178 PRO A O 1
ATOM 1468 N N . ALA A 1 179 ? -0.352 10.978 6.542 1.00 80.94 179 ALA A N 1
ATOM 1469 C CA . ALA A 1 179 ? 0.301 11.926 5.638 1.00 80.94 179 ALA A CA 1
ATOM 1470 C C . ALA A 1 179 ? 1.246 11.251 4.623 1.00 80.94 179 ALA A C 1
ATOM 1472 O O . ALA A 1 179 ? 1.402 11.735 3.499 1.00 80.94 179 ALA A O 1
ATOM 1473 N N . TYR A 1 180 ? 1.857 10.116 4.987 1.00 83.25 180 TYR A N 1
ATOM 1474 C CA . TYR A 1 180 ? 2.678 9.329 4.067 1.00 83.25 180 TYR A CA 1
ATOM 1475 C C . TYR A 1 180 ? 1.834 8.820 2.896 1.00 83.25 180 TYR A C 1
ATOM 1477 O O . TYR A 1 180 ? 2.203 9.046 1.740 1.00 83.25 180 TYR A O 1
ATOM 1485 N N . TYR A 1 181 ? 0.675 8.223 3.187 1.00 83.19 181 TYR A N 1
ATOM 1486 C CA . TYR A 1 181 ? -0.255 7.741 2.166 1.00 83.19 181 TYR A CA 1
ATOM 1487 C C . TYR A 1 181 ? -0.680 8.868 1.228 1.00 83.19 181 TYR A C 1
ATOM 1489 O O . TYR A 1 181 ? -0.533 8.741 0.015 1.00 83.19 181 TYR A O 1
ATOM 1497 N N . GLU A 1 182 ? -1.122 10.004 1.767 1.00 81.06 182 GLU A N 1
ATOM 1498 C CA . GLU A 1 182 ? -1.549 11.141 0.945 1.00 81.06 182 GLU A CA 1
ATOM 1499 C C . GLU A 1 182 ? -0.436 11.624 0.007 1.00 81.06 182 GLU A C 1
ATOM 1501 O O . GLU A 1 182 ? -0.674 11.83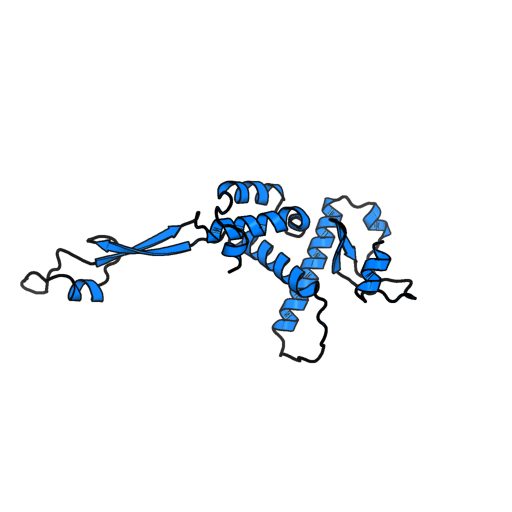1 -1.183 1.00 81.06 182 GLU A O 1
ATOM 1506 N N . SER A 1 183 ? 0.795 11.756 0.508 1.00 84.38 183 SER A N 1
ATOM 1507 C CA . SER A 1 183 ? 1.921 12.244 -0.296 1.00 84.38 183 SER A CA 1
ATOM 1508 C C . SER A 1 183 ? 2.266 11.319 -1.470 1.00 84.38 183 SER A C 1
ATOM 1510 O O . SER A 1 183 ? 2.483 11.787 -2.589 1.00 84.38 183 SER A O 1
ATOM 1512 N N . VAL A 1 184 ? 2.280 10.003 -1.236 1.00 84.62 184 VAL A N 1
ATOM 1513 C CA . VAL A 1 184 ? 2.658 9.006 -2.244 1.00 84.62 184 VAL A CA 1
ATOM 1514 C C . VAL A 1 184 ? 1.527 8.805 -3.246 1.00 84.62 184 VAL A C 1
ATOM 1516 O O . VAL A 1 184 ? 1.770 8.777 -4.452 1.00 84.62 184 VAL A O 1
ATOM 1519 N N . LEU A 1 185 ? 0.287 8.697 -2.776 1.00 85.12 185 LEU A N 1
ATOM 1520 C CA . LEU A 1 185 ? -0.860 8.366 -3.622 1.00 85.12 185 LEU A CA 1
ATOM 1521 C C . LEU A 1 185 ? -1.275 9.539 -4.514 1.00 85.12 185 LEU A C 1
ATOM 1523 O O . LEU A 1 185 ? -1.657 9.324 -5.663 1.00 85.12 185 LEU A O 1
ATOM 1527 N N . ASN A 1 186 ? -1.097 10.781 -4.053 1.00 82.94 186 ASN A N 1
ATOM 1528 C CA . ASN A 1 186 ? -1.343 11.965 -4.881 1.00 82.94 186 ASN A CA 1
ATOM 1529 C C . ASN A 1 186 ? -0.319 12.134 -6.020 1.00 82.94 186 ASN A C 1
ATOM 1531 O O . ASN A 1 186 ? -0.572 12.895 -6.951 1.00 82.94 186 ASN A O 1
ATOM 1535 N N . SER A 1 187 ? 0.820 11.431 -5.982 1.00 82.00 187 SER A N 1
ATOM 1536 C CA . SER A 1 187 ? 1.883 11.580 -6.987 1.00 82.00 187 SER A CA 1
ATOM 1537 C C . SER A 1 187 ? 1.629 10.845 -8.312 1.00 82.00 187 SER A C 1
ATOM 1539 O O . SER A 1 187 ? 2.203 11.230 -9.327 1.00 82.00 187 SER A O 1
ATOM 1541 N N . ILE A 1 188 ? 0.782 9.806 -8.319 1.00 80.50 188 ILE A N 1
ATOM 1542 C CA . ILE A 1 188 ? 0.569 8.909 -9.476 1.00 80.50 188 ILE A CA 1
ATOM 1543 C C . ILE A 1 188 ? -0.730 9.204 -10.252 1.00 80.50 188 ILE A C 1
ATOM 1545 O O . ILE A 1 188 ? -0.941 8.675 -11.338 1.00 80.50 188 ILE A O 1
ATOM 1549 N N . GLY A 1 189 ? -1.572 10.116 -9.755 1.00 79.31 189 GLY A N 1
ATOM 1550 C CA . GLY A 1 189 ? -2.861 10.433 -10.377 1.00 79.31 189 GLY A CA 1
ATOM 1551 C C . GLY A 1 189 ? -3.894 9.303 -10.239 1.00 79.31 189 GLY A C 1
ATOM 1552 O O . GLY A 1 189 ? -3.622 8.243 -9.677 1.00 79.31 189 GLY A O 1
ATOM 1553 N N . ARG A 1 190 ? -5.121 9.543 -10.718 1.00 84.56 190 ARG A N 1
ATOM 1554 C CA . ARG A 1 190 ? -6.217 8.554 -10.720 1.00 84.56 190 ARG A CA 1
ATOM 1555 C C . ARG A 1 190 ? -6.317 7.872 -12.082 1.00 84.56 190 ARG A C 1
ATOM 1557 O O . ARG A 1 190 ? -5.955 8.473 -13.090 1.00 84.56 190 ARG A O 1
ATOM 1564 N N . SER A 1 191 ? -6.799 6.628 -12.102 1.00 87.44 191 SER A N 1
ATOM 1565 C CA . SER A 1 191 ? -7.043 5.921 -13.365 1.00 87.44 191 SER A CA 1
ATOM 1566 C C . SER A 1 191 ? -8.124 6.635 -14.174 1.00 87.44 191 SER A C 1
ATOM 1568 O O . SER A 1 191 ? -9.075 7.177 -13.613 1.00 87.44 191 SER A O 1
ATOM 1570 N N . GLU A 1 192 ? -7.955 6.631 -15.492 1.00 86.62 192 GLU A N 1
ATOM 1571 C CA . GLU A 1 192 ? -8.904 7.219 -16.445 1.00 86.62 192 GLU A CA 1
ATOM 1572 C C . GLU A 1 192 ? -9.999 6.222 -16.865 1.00 86.62 192 GLU A C 1
ATOM 1574 O O . GLU A 1 192 ? -10.964 6.593 -17.532 1.00 86.62 192 GLU A O 1
ATOM 1579 N N . LEU A 1 193 ? -9.854 4.948 -16.488 1.00 87.62 193 LEU A N 1
ATOM 1580 C CA . LEU A 1 193 ? -10.796 3.878 -16.805 1.00 87.62 193 LEU A CA 1
ATOM 1581 C C . LEU A 1 193 ? -12.033 3.953 -15.903 1.00 87.62 193 LEU A C 1
ATOM 1583 O O . LEU A 1 193 ? -11.927 4.286 -14.722 1.00 87.62 193 LEU A O 1
ATOM 1587 N N . SER A 1 194 ? -13.202 3.575 -16.425 1.00 86.75 194 SER A N 1
ATOM 1588 C CA . SER A 1 194 ? -14.396 3.404 -15.591 1.00 86.75 194 SER A CA 1
ATOM 1589 C C . SER A 1 194 ? -14.228 2.222 -14.630 1.00 86.75 194 SER A C 1
ATOM 1591 O O . SER A 1 194 ? -13.519 1.265 -14.941 1.00 86.75 194 SER A O 1
ATOM 1593 N N . GLU A 1 195 ? -14.898 2.262 -13.475 1.00 84.00 195 GLU A N 1
ATOM 1594 C CA . GLU A 1 195 ? -14.832 1.190 -12.466 1.00 84.00 195 GLU A CA 1
ATOM 1595 C C . GLU A 1 195 ? -15.200 -0.184 -13.049 1.00 84.00 195 GLU A C 1
ATOM 1597 O O . GLU A 1 195 ? -14.552 -1.181 -12.746 1.00 84.00 195 GLU A O 1
ATOM 1602 N N . GLU A 1 196 ? -16.174 -0.227 -13.962 1.00 84.19 196 GLU A N 1
ATOM 1603 C CA . GLU A 1 196 ? -16.585 -1.451 -14.660 1.00 84.19 196 GLU A CA 1
ATOM 1604 C C . GLU A 1 196 ? -15.428 -2.091 -15.441 1.00 84.19 196 GLU A C 1
ATOM 1606 O O . GLU A 1 196 ? -15.259 -3.306 -15.411 1.00 84.19 196 GLU A O 1
ATOM 1611 N N . ILE A 1 197 ? -14.600 -1.278 -16.104 1.00 81.56 197 ILE A N 1
ATOM 1612 C CA . ILE A 1 197 ? -13.449 -1.752 -16.886 1.00 81.56 197 ILE A CA 1
ATOM 1613 C C . ILE A 1 197 ? -12.283 -2.148 -15.974 1.00 81.56 197 ILE A C 1
ATOM 1615 O O . ILE A 1 197 ? -11.482 -2.999 -16.343 1.00 81.56 197 ILE A O 1
ATOM 1619 N N . GLN A 1 198 ? -12.168 -1.547 -14.790 1.00 80.56 198 GLN A N 1
ATOM 1620 C CA . GLN A 1 198 ? -11.104 -1.886 -13.841 1.00 80.56 198 GLN A CA 1
ATOM 1621 C C . GLN A 1 198 ? -11.311 -3.261 -13.187 1.00 80.56 198 GLN A C 1
ATOM 1623 O O . GLN A 1 198 ? -10.337 -3.885 -12.769 1.00 80.56 198 GLN A O 1
ATOM 1628 N N . ILE A 1 199 ? -12.567 -3.707 -13.077 1.00 77.12 199 ILE A N 1
ATOM 1629 C CA . ILE A 1 199 ? -12.954 -4.963 -12.416 1.00 77.12 199 ILE A CA 1
ATOM 1630 C C . ILE A 1 199 ? -13.094 -6.126 -13.421 1.00 77.12 199 ILE A C 1
ATOM 1632 O O . ILE A 1 199 ? -12.998 -7.285 -13.013 1.00 77.12 199 ILE A O 1
ATOM 1636 N N . ALA A 1 200 ? -13.325 -5.823 -14.705 1.00 56.91 200 ALA A N 1
ATOM 1637 C CA . ALA A 1 200 ? -13.502 -6.794 -15.793 1.00 56.91 200 ALA A CA 1
ATOM 1638 C C . ALA A 1 200 ? -12.205 -7.519 -16.194 1.00 56.91 200 ALA A C 1
ATOM 1640 O O . ALA A 1 200 ? -12.291 -8.742 -16.455 1.00 56.91 200 ALA A O 1
#